Protein AF-A0A950Y5J6-F1 (afdb_monomer_lite)

pLDDT: mean 92.32, std 6.34, range [70.31, 98.69]

Secondary structure (DSSP, 8-state):
-TTTTS-SEEEEEEESS--TTS-SEEEEEE-SSHHHHHHHHHHHHTSTTTTT-HHHHHS------EEEEEEEE-SEEESS-EEEEEEEEEPTT-HHHHHHHHHHHHHHHHHHHHHTTS-SEEEEEEESS-SSSTTEEEEEEEESSHHHHHHHHHHHHHHHHT-HHHHHHHHHHEEEEEEEEEEEEEEEEEE-

Structure (mmCIF, N/CA/C/O backbone):
data_AF-A0A950Y5J6-F1
#
_entry.id   AF-A0A950Y5J6-F1
#
loop_
_atom_site.group_PDB
_atom_site.id
_atom_site.type_symbol
_atom_site.label_atom_id
_atom_site.label_alt_id
_atom_site.label_comp_id
_atom_site.label_asym_id
_atom_site.label_entity_id
_atom_site.label_seq_id
_atom_site.pdbx_PDB_ins_code
_atom_site.Cartn_x
_atom_site.Cartn_y
_atom_site.Cartn_z
_atom_site.occupancy
_atom_site.B_iso_or_equiv
_atom_site.auth_seq_id
_atom_site.auth_comp_id
_atom_site.auth_asym_id
_atom_site.auth_atom_id
_atom_site.pdbx_PDB_model_num
ATOM 1 N N . MET A 1 1 ? 18.283 -8.879 -7.186 1.00 77.06 1 MET A N 1
ATOM 2 C CA . MET A 1 1 ? 17.527 -7.885 -6.402 1.00 77.06 1 MET A CA 1
ATOM 3 C C . MET A 1 1 ? 16.726 -8.535 -5.269 1.00 77.06 1 MET A C 1
ATOM 5 O O . MET A 1 1 ? 17.069 -8.299 -4.125 1.00 77.06 1 MET A O 1
ATOM 9 N N . ILE A 1 2 ? 15.721 -9.398 -5.509 1.00 82.38 2 ILE A N 1
ATOM 10 C CA . ILE A 1 2 ? 15.116 -10.187 -4.398 1.00 82.38 2 ILE A CA 1
ATOM 11 C C . ILE A 1 2 ? 16.049 -11.321 -3.941 1.00 82.38 2 ILE A C 1
ATOM 13 O O . ILE A 1 2 ? 16.286 -11.506 -2.750 1.00 82.38 2 ILE A O 1
ATOM 17 N N . ALA A 1 3 ? 16.610 -12.075 -4.895 1.00 79.94 3 ALA A N 1
ATOM 18 C CA . ALA A 1 3 ? 17.449 -13.241 -4.598 1.00 79.94 3 ALA A CA 1
ATOM 19 C C . ALA A 1 3 ? 18.740 -12.893 -3.834 1.00 79.94 3 ALA A C 1
ATOM 21 O O . ALA A 1 3 ? 19.174 -13.665 -2.987 1.00 79.94 3 ALA A O 1
ATOM 22 N N . ASP A 1 4 ? 19.319 -11.718 -4.096 1.00 82.38 4 ASP A N 1
ATOM 23 C CA . ASP A 1 4 ? 20.512 -11.215 -3.397 1.00 82.38 4 ASP A CA 1
ATOM 24 C C . ASP A 1 4 ? 20.179 -10.437 -2.108 1.00 82.38 4 ASP A C 1
ATOM 26 O O . ASP A 1 4 ? 21.083 -9.931 -1.449 1.00 82.38 4 ASP A O 1
ATOM 30 N N . GLY A 1 5 ? 18.895 -10.350 -1.734 1.00 84.75 5 GLY A N 1
ATOM 31 C CA . GLY A 1 5 ? 18.429 -9.690 -0.515 1.00 84.75 5 GLY A CA 1
ATOM 32 C C . GLY A 1 5 ? 18.442 -8.161 -0.548 1.00 84.75 5 GLY A C 1
ATOM 33 O O . GLY A 1 5 ? 18.186 -7.552 0.488 1.00 84.75 5 GLY A O 1
ATOM 34 N N . SER A 1 6 ? 18.718 -7.535 -1.698 1.00 89.69 6 SER A N 1
ATOM 35 C CA . SER A 1 6 ? 18.682 -6.071 -1.813 1.00 89.69 6 SER A CA 1
ATOM 36 C C . SER A 1 6 ? 17.246 -5.545 -1.686 1.00 89.69 6 SER A C 1
ATOM 38 O O . SER A 1 6 ? 17.005 -4.570 -0.984 1.00 89.69 6 SER A O 1
ATOM 40 N N . LEU A 1 7 ? 16.280 -6.217 -2.314 1.00 94.75 7 LEU A N 1
ATOM 41 C CA . LEU A 1 7 ? 14.857 -5.891 -2.214 1.00 94.75 7 LEU A CA 1
ATOM 42 C C . LEU A 1 7 ? 14.116 -6.894 -1.322 1.00 94.75 7 LEU A C 1
ATOM 44 O O . LEU A 1 7 ? 14.488 -8.066 -1.224 1.00 94.75 7 LEU A O 1
ATOM 48 N N . VAL A 1 8 ? 13.029 -6.419 -0.722 1.00 94.62 8 VAL A N 1
ATOM 49 C CA . VAL A 1 8 ? 12.061 -7.192 0.070 1.00 94.62 8 VAL A CA 1
ATOM 50 C C . VAL A 1 8 ? 10.818 -7.510 -0.759 1.00 94.62 8 VAL A C 1
ATOM 52 O O . VAL A 1 8 ? 10.319 -8.633 -0.723 1.00 94.62 8 VAL A O 1
ATOM 55 N N . SER A 1 9 ? 10.336 -6.544 -1.538 1.00 94.75 9 SER A N 1
ATOM 56 C CA . SER A 1 9 ? 9.240 -6.724 -2.485 1.00 94.75 9 SER A CA 1
ATOM 57 C C . SER A 1 9 ? 9.411 -5.797 -3.685 1.00 94.75 9 SER A C 1
ATOM 59 O O . SER A 1 9 ? 10.088 -4.773 -3.599 1.00 94.75 9 SER A O 1
ATOM 61 N N . TYR A 1 10 ? 8.819 -6.154 -4.818 1.00 95.44 10 TYR A N 1
ATOM 62 C CA . TYR A 1 10 ? 8.637 -5.255 -5.954 1.00 95.44 10 TYR A CA 1
ATOM 63 C C . TYR A 1 10 ? 7.426 -5.682 -6.779 1.00 95.44 10 TYR A C 1
ATOM 65 O O . TYR A 1 10 ? 7.010 -6.846 -6.742 1.00 95.44 10 TYR A O 1
ATOM 73 N N . GLY A 1 11 ? 6.891 -4.758 -7.568 1.00 95.19 11 GLY A N 1
ATOM 74 C CA . GLY A 1 11 ? 5.786 -5.067 -8.458 1.00 95.19 11 GLY A CA 1
ATOM 75 C C . GLY A 1 11 ? 5.391 -3.932 -9.387 1.00 95.19 11 GLY A C 1
ATOM 76 O O . GLY A 1 11 ? 6.021 -2.873 -9.418 1.00 95.19 11 GLY A O 1
ATOM 77 N N . ALA A 1 12 ? 4.344 -4.195 -10.160 1.00 95.88 12 ALA A N 1
ATOM 78 C CA . ALA A 1 12 ? 3.691 -3.230 -11.029 1.00 95.88 12 ALA A CA 1
ATOM 79 C C . ALA A 1 12 ? 2.173 -3.402 -10.976 1.00 95.88 12 ALA A C 1
ATOM 81 O O . ALA A 1 12 ? 1.669 -4.516 -10.791 1.00 95.88 12 ALA A O 1
ATOM 82 N N . PHE A 1 13 ? 1.449 -2.309 -11.178 1.00 95.88 13 PHE A N 1
ATOM 83 C CA . PHE A 1 13 ? -0.006 -2.284 -11.168 1.00 95.88 13 PHE A CA 1
ATOM 84 C C . PHE A 1 13 ? -0.575 -1.378 -12.266 1.00 95.88 13 PHE A C 1
ATOM 86 O O . PHE A 1 13 ? 0.119 -0.526 -12.827 1.00 95.88 13 PHE A O 1
ATOM 93 N N . THR A 1 14 ? -1.850 -1.590 -12.574 1.00 95.44 14 THR A N 1
ATOM 94 C CA . THR A 1 14 ? -2.661 -0.738 -13.449 1.00 95.44 14 THR A CA 1
ATOM 95 C C . THR A 1 14 ? -3.883 -0.279 -12.669 1.00 95.44 14 THR A C 1
ATOM 97 O O . THR A 1 14 ? -4.565 -1.112 -12.072 1.00 95.44 14 THR A O 1
ATOM 100 N N . ASN A 1 15 ? -4.175 1.014 -12.708 1.00 94.12 15 ASN A N 1
ATOM 101 C CA . ASN A 1 15 ? -5.338 1.588 -12.044 1.00 94.12 15 ASN A CA 1
ATOM 102 C C . ASN A 1 15 ? -6.632 1.085 -12.700 1.00 94.12 15 ASN A C 1
ATOM 104 O O . ASN A 1 15 ? -6.725 1.002 -13.922 1.00 94.12 15 ASN A O 1
ATOM 108 N N . LEU A 1 16 ? -7.620 0.691 -11.898 1.00 95.50 16 LEU A N 1
ATOM 109 C CA . LEU A 1 16 ? -8.920 0.227 -12.395 1.00 95.50 16 LEU A CA 1
ATOM 110 C C . LEU A 1 16 ? -9.956 1.354 -12.486 1.00 95.50 16 LEU A C 1
ATOM 112 O O . LEU A 1 16 ? -10.974 1.192 -13.159 1.00 95.50 16 LEU A O 1
ATOM 116 N N . ILE A 1 17 ? -9.694 2.496 -11.849 1.00 93.00 17 ILE A N 1
ATOM 117 C CA . ILE A 1 17 ? -10.570 3.666 -11.793 1.00 93.00 17 ILE A CA 1
ATOM 118 C C . ILE A 1 17 ? -9.819 4.863 -12.386 1.00 93.00 17 ILE A C 1
ATOM 120 O O . ILE A 1 17 ? -9.172 5.649 -11.694 1.00 93.00 17 ILE A O 1
ATOM 124 N N . HIS A 1 18 ? -9.895 5.001 -13.708 1.00 88.19 18 HIS A N 1
ATOM 125 C CA . HIS A 1 18 ? -9.188 6.060 -14.423 1.00 88.19 18 HIS A CA 1
ATOM 126 C C . HIS A 1 18 ? -9.838 7.434 -14.239 1.00 88.19 18 HIS A C 1
ATOM 128 O O . HIS A 1 18 ? -11.051 7.591 -14.378 1.00 88.19 18 HIS A O 1
ATOM 134 N N . GLN A 1 19 ? -8.996 8.443 -14.031 1.00 85.69 19 GLN A N 1
ATOM 135 C CA . GLN A 1 19 ? -9.369 9.854 -14.060 1.00 85.69 19 GLN A CA 1
ATOM 136 C C . GLN A 1 19 ? -8.479 10.591 -15.060 1.00 85.69 19 GLN A C 1
ATOM 138 O O . GLN A 1 19 ? -7.309 10.248 -15.246 1.00 85.69 19 GLN A O 1
ATOM 143 N N . GLU A 1 20 ? -9.034 11.602 -15.724 1.00 88.38 20 GLU A N 1
ATOM 144 C CA . GLU A 1 20 ? -8.286 12.382 -16.704 1.00 88.38 20 GLU A CA 1
ATOM 145 C C . GLU A 1 20 ? -7.067 13.053 -16.053 1.00 88.38 20 GLU A C 1
ATOM 147 O O . GLU A 1 20 ? -7.166 13.716 -15.022 1.00 88.38 20 GLU A O 1
ATOM 152 N N . GLY A 1 21 ? -5.895 12.860 -16.661 1.00 84.88 21 GLY A N 1
ATOM 153 C CA . GLY A 1 21 ? -4.646 13.459 -16.198 1.00 84.88 21 GLY A CA 1
ATOM 154 C C . GLY A 1 21 ? -4.038 12.840 -14.935 1.00 84.88 21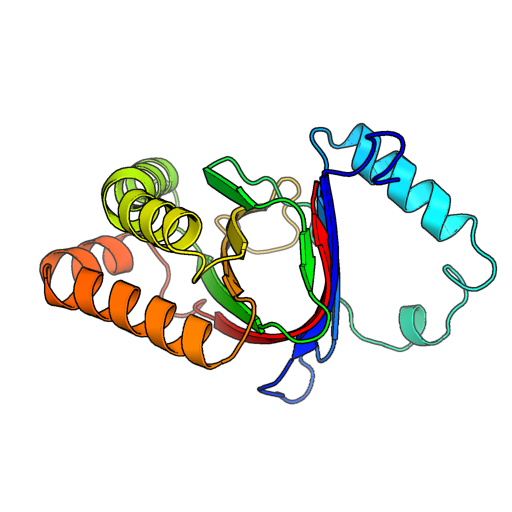 GLY A C 1
ATOM 155 O O . GLY A 1 21 ? -3.045 13.386 -14.461 1.00 84.88 21 GLY A O 1
ATOM 156 N N . GLN A 1 22 ? -4.590 11.736 -14.417 1.00 85.94 22 GLN A N 1
ATOM 157 C CA . GLN A 1 22 ? -4.075 11.000 -13.254 1.00 85.94 22 GLN A CA 1
ATOM 158 C C . GLN A 1 22 ? -3.265 9.752 -13.665 1.00 85.94 22 GLN A C 1
ATOM 160 O O . GLN A 1 22 ? -3.392 9.288 -14.806 1.00 85.94 22 GLN A O 1
ATOM 165 N N . PRO A 1 23 ? -2.434 9.182 -12.765 1.00 86.06 23 PRO A N 1
ATOM 166 C CA . PRO A 1 23 ? -1.691 7.954 -13.039 1.00 86.06 23 PRO A CA 1
ATOM 167 C C . PRO A 1 23 ? -2.600 6.794 -13.454 1.00 86.06 23 PRO A C 1
ATOM 169 O O . PRO A 1 23 ? -3.606 6.500 -12.808 1.00 86.06 23 PRO A O 1
ATOM 172 N N . THR A 1 24 ? -2.205 6.089 -14.513 1.00 90.06 24 THR A N 1
ATOM 173 C CA . THR A 1 24 ? -2.882 4.863 -14.981 1.00 90.06 24 THR A CA 1
ATOM 174 C C . THR A 1 24 ? -2.105 3.595 -14.634 1.00 90.06 24 THR A C 1
ATOM 176 O O . THR A 1 24 ? -2.660 2.500 -14.648 1.00 90.06 24 THR A O 1
ATOM 179 N N . HIS A 1 25 ? -0.817 3.732 -14.329 1.00 91.19 25 HIS A N 1
ATOM 180 C CA . HIS A 1 25 ? 0.105 2.640 -14.049 1.00 91.19 25 HIS A CA 1
ATOM 181 C C . HIS A 1 25 ? 1.074 3.070 -12.957 1.00 91.19 25 HIS A C 1
ATOM 183 O O . HIS A 1 25 ? 1.349 4.261 -12.806 1.00 91.19 25 HIS A O 1
ATOM 189 N N . GLY A 1 26 ? 1.626 2.096 -12.246 1.00 92.06 26 GLY A N 1
ATOM 190 C CA . GLY A 1 26 ? 2.689 2.341 -11.288 1.00 92.06 26 GLY A CA 1
ATOM 191 C C . GLY A 1 26 ? 3.570 1.121 -11.092 1.00 92.06 26 GLY A C 1
ATOM 192 O O . GLY A 1 26 ? 3.182 -0.018 -11.366 1.00 92.06 26 GLY A O 1
ATOM 193 N N . THR A 1 27 ? 4.775 1.378 -10.606 1.00 93.31 27 THR A N 1
ATOM 194 C CA . THR A 1 27 ? 5.723 0.358 -10.163 1.00 93.31 27 THR A CA 1
ATOM 195 C C . THR A 1 27 ? 6.214 0.710 -8.776 1.00 93.31 27 THR A C 1
ATOM 197 O O . THR A 1 27 ? 6.332 1.885 -8.444 1.00 93.31 27 THR A O 1
ATOM 200 N N . TRP A 1 28 ? 6.540 -0.296 -7.976 1.00 94.38 28 TRP A N 1
ATOM 201 C CA . TRP A 1 28 ? 7.139 -0.074 -6.667 1.00 94.38 28 TRP A CA 1
ATOM 202 C C . TRP A 1 28 ? 8.243 -1.085 -6.390 1.00 94.38 28 TRP A C 1
ATOM 204 O O . TRP A 1 28 ? 8.286 -2.182 -6.957 1.00 94.38 28 TRP A O 1
ATOM 214 N N . MET A 1 29 ? 9.112 -0.719 -5.456 1.00 95.44 29 MET A N 1
ATOM 215 C CA . MET A 1 29 ? 10.067 -1.614 -4.823 1.00 95.44 29 MET A CA 1
ATOM 216 C C . MET A 1 29 ? 10.215 -1.237 -3.353 1.00 95.44 29 MET A C 1
ATOM 218 O O . MET A 1 29 ? 10.126 -0.067 -2.992 1.00 95.44 29 MET A O 1
ATOM 222 N N . THR A 1 30 ? 10.442 -2.228 -2.501 1.00 95.38 30 THR A N 1
ATOM 223 C CA . THR A 1 30 ? 10.704 -2.035 -1.076 1.00 95.38 30 THR A CA 1
ATOM 224 C C . THR A 1 30 ? 12.018 -2.695 -0.699 1.00 95.38 30 THR A C 1
ATOM 226 O O . THR A 1 30 ? 12.402 -3.734 -1.244 1.00 95.38 30 THR A O 1
ATOM 229 N N . ALA A 1 31 ? 12.714 -2.098 0.260 1.00 95.69 31 ALA A N 1
ATOM 230 C CA . ALA A 1 31 ? 13.952 -2.614 0.818 1.00 95.69 31 ALA A CA 1
ATOM 231 C C . ALA A 1 31 ? 14.033 -2.276 2.310 1.00 95.69 31 ALA A C 1
ATOM 233 O O . ALA A 1 31 ? 13.283 -1.443 2.813 1.00 95.69 31 ALA A O 1
ATOM 234 N N . THR A 1 32 ? 14.966 -2.908 3.018 1.00 93.75 32 THR A N 1
ATOM 235 C CA . THR A 1 32 ? 15.234 -2.618 4.436 1.00 93.75 32 THR A CA 1
ATOM 236 C C . THR A 1 32 ? 16.161 -1.416 4.651 1.00 93.75 32 THR A C 1
ATOM 238 O O . THR A 1 32 ? 16.430 -1.061 5.796 1.00 93.75 32 THR A O 1
ATOM 241 N N . SER A 1 33 ? 16.659 -0.791 3.579 1.00 94.19 33 SER A N 1
ATOM 242 C CA . SER A 1 33 ? 17.469 0.429 3.630 1.00 94.19 33 SER A CA 1
ATOM 243 C C . SER A 1 33 ? 17.308 1.267 2.359 1.00 94.19 33 SER A C 1
ATOM 245 O O . SER A 1 33 ? 17.140 0.721 1.267 1.00 94.19 33 SER A O 1
ATOM 247 N N . GLU A 1 34 ? 17.432 2.589 2.486 1.00 94.38 34 GLU A N 1
ATOM 248 C CA . GLU A 1 34 ? 17.486 3.509 1.339 1.00 94.38 34 GLU A CA 1
ATOM 249 C C . GLU A 1 34 ? 18.648 3.172 0.400 1.00 94.38 34 GLU A C 1
ATOM 251 O O . GLU A 1 34 ? 18.476 3.161 -0.814 1.00 94.38 34 GLU A O 1
ATOM 256 N N . GLY A 1 35 ? 19.815 2.799 0.939 1.00 95.25 35 GLY A N 1
ATOM 257 C CA . GLY A 1 35 ? 20.969 2.404 0.124 1.00 95.25 35 GLY A CA 1
ATOM 258 C C . GLY A 1 35 ? 20.670 1.227 -0.812 1.00 95.25 35 GLY A C 1
ATOM 259 O O . GLY A 1 35 ? 21.139 1.201 -1.949 1.00 95.25 35 GLY A O 1
ATOM 260 N N . ASN A 1 36 ? 19.833 0.281 -0.382 1.00 95.94 36 ASN A N 1
ATOM 261 C CA . ASN A 1 36 ? 19.390 -0.808 -1.246 1.00 95.94 36 ASN A CA 1
ATOM 262 C C . ASN A 1 36 ? 18.382 -0.354 -2.313 1.00 95.94 36 ASN A C 1
ATOM 264 O O . ASN A 1 36 ? 18.400 -0.907 -3.414 1.00 95.94 36 ASN A O 1
ATOM 268 N N . ILE A 1 37 ? 17.540 0.646 -2.021 1.00 95.06 37 ILE A N 1
ATOM 269 C CA . ILE A 1 37 ? 16.679 1.285 -3.030 1.00 95.06 37 ILE A CA 1
ATOM 270 C C . ILE A 1 37 ? 17.548 1.981 -4.081 1.00 95.06 37 ILE A C 1
ATOM 272 O O . ILE A 1 37 ? 17.376 1.730 -5.270 1.00 95.06 37 ILE A O 1
ATOM 276 N N . LEU A 1 38 ? 18.532 2.781 -3.664 1.00 93.69 38 LEU A N 1
ATOM 277 C CA . LEU A 1 38 ? 19.432 3.484 -4.584 1.00 93.69 38 LEU A CA 1
ATOM 278 C C . LEU A 1 38 ? 20.207 2.507 -5.479 1.00 93.69 38 LEU A C 1
ATOM 280 O O . LEU A 1 38 ? 20.240 2.681 -6.692 1.00 93.69 38 LEU A O 1
ATOM 284 N N . LYS A 1 39 ? 20.728 1.412 -4.916 1.00 93.50 39 LYS A N 1
ATOM 285 C CA . LYS A 1 39 ? 21.372 0.338 -5.690 1.00 93.50 39 LYS A CA 1
ATOM 286 C C . LYS A 1 39 ? 20.425 -0.312 -6.712 1.00 93.50 39 LYS A C 1
ATOM 288 O O . LYS A 1 39 ? 20.844 -0.704 -7.805 1.00 93.50 39 LYS A O 1
ATOM 293 N N . ALA A 1 40 ? 19.148 -0.473 -6.363 1.00 92.31 40 ALA A N 1
ATOM 294 C CA . ALA A 1 40 ? 18.146 -0.980 -7.294 1.00 92.31 40 ALA A CA 1
ATOM 295 C C . ALA A 1 40 ? 17.867 0.011 -8.427 1.00 92.31 40 ALA A C 1
ATOM 297 O O . ALA A 1 40 ? 17.846 -0.395 -9.588 1.00 92.31 40 ALA A O 1
ATOM 298 N N . LEU A 1 41 ? 17.762 1.303 -8.115 1.00 90.88 41 LEU A N 1
ATOM 299 C CA . LEU A 1 41 ? 17.616 2.364 -9.111 1.00 90.88 41 LEU A CA 1
ATOM 300 C C . LEU A 1 41 ? 18.827 2.447 -10.048 1.00 90.88 41 LEU A C 1
ATOM 302 O O . LEU A 1 41 ? 18.642 2.530 -11.256 1.00 90.88 41 LEU A O 1
ATOM 306 N N . GLU A 1 42 ? 20.057 2.318 -9.542 1.00 91.69 42 GLU A N 1
ATOM 307 C CA . GLU A 1 42 ? 21.262 2.243 -10.385 1.00 91.69 42 GLU A CA 1
ATOM 308 C C . GLU A 1 42 ? 21.188 1.085 -11.390 1.00 91.69 42 GLU A C 1
ATOM 310 O O . GLU A 1 42 ? 21.550 1.238 -12.556 1.00 91.69 42 GLU A O 1
ATOM 315 N N . THR A 1 43 ? 20.663 -0.067 -10.962 1.00 88.75 43 THR A N 1
ATOM 316 C CA . THR A 1 43 ? 20.460 -1.224 -11.848 1.00 88.75 43 THR A CA 1
ATOM 317 C C . THR A 1 43 ? 19.416 -0.925 -12.926 1.00 88.75 43 THR A C 1
ATOM 319 O O . THR A 1 43 ? 19.598 -1.318 -14.079 1.00 88.75 43 THR A O 1
ATOM 322 N N . VAL A 1 44 ? 18.339 -0.214 -12.573 1.00 86.81 44 VAL A N 1
ATOM 323 C CA . VAL A 1 44 ? 17.321 0.238 -13.531 1.00 86.81 44 VAL A CA 1
ATOM 324 C C . VAL A 1 44 ? 17.936 1.218 -14.528 1.00 86.81 44 VAL A C 1
ATOM 326 O O . VAL A 1 44 ? 17.823 0.994 -15.731 1.00 86.81 44 VAL A O 1
ATOM 329 N N . TYR A 1 45 ? 18.651 2.247 -14.071 1.00 87.69 45 TYR A N 1
ATOM 330 C CA . TYR A 1 45 ? 19.267 3.267 -14.928 1.00 87.69 45 TYR A CA 1
ATOM 331 C C . TYR A 1 45 ? 20.372 2.730 -15.841 1.00 87.69 45 TYR A C 1
ATOM 333 O O . TYR A 1 45 ? 20.588 3.268 -16.925 1.00 87.69 45 TYR A O 1
ATOM 341 N N . ALA A 1 46 ? 21.043 1.649 -15.445 1.00 88.31 46 ALA A N 1
ATOM 342 C CA . ALA A 1 46 ? 22.009 0.962 -16.296 1.00 88.31 46 ALA A CA 1
ATOM 343 C C . ALA A 1 46 ? 21.353 0.173 -17.447 1.00 88.31 46 ALA A C 1
ATOM 345 O O . ALA A 1 46 ? 22.042 -0.207 -18.397 1.00 88.31 46 ALA A O 1
ATOM 346 N N . HIS A 1 47 ? 20.046 -0.106 -17.380 1.00 83.75 47 HIS A N 1
ATOM 347 C CA . HIS A 1 47 ? 19.354 -0.862 -18.419 1.00 83.75 47 HIS A CA 1
ATOM 348 C C . HIS A 1 47 ? 19.139 -0.006 -19.680 1.00 83.75 47 HIS A C 1
ATOM 350 O O . HIS A 1 47 ? 18.547 1.072 -19.593 1.00 83.75 47 HIS A O 1
ATOM 356 N N . PRO A 1 48 ? 19.560 -0.463 -20.875 1.00 78.94 48 PRO A N 1
ATOM 357 C CA . PRO A 1 48 ? 19.343 0.287 -22.105 1.00 78.94 48 PRO A CA 1
ATOM 358 C C . PRO A 1 48 ? 17.858 0.601 -22.313 1.00 78.94 48 PRO A C 1
ATOM 360 O O . PRO A 1 48 ? 17.024 -0.299 -22.368 1.00 78.94 48 PRO A O 1
ATOM 363 N N . GLY A 1 49 ? 17.538 1.888 -22.432 1.00 74.44 49 GLY A N 1
ATOM 364 C CA . GLY A 1 49 ? 16.173 2.362 -22.651 1.00 74.44 49 GLY A CA 1
ATOM 365 C C . GLY A 1 49 ? 15.411 2.772 -21.392 1.00 74.44 49 GLY A C 1
ATOM 366 O O . GLY A 1 49 ? 14.360 3.370 -21.554 1.00 74.44 49 GLY A O 1
ATOM 367 N N . SER A 1 50 ? 15.915 2.557 -20.173 1.00 76.56 50 SER A N 1
ATOM 368 C CA . SER A 1 50 ? 15.227 3.035 -18.958 1.00 76.56 50 SER A CA 1
ATOM 369 C C . SER A 1 50 ? 15.285 4.556 -18.788 1.00 76.56 50 SER A C 1
ATOM 371 O O . SER A 1 50 ? 14.321 5.159 -18.346 1.00 76.56 50 SER A O 1
ATOM 373 N N . THR A 1 51 ? 16.385 5.193 -19.190 1.00 71.88 51 THR A N 1
ATOM 374 C CA . THR A 1 51 ? 16.593 6.650 -19.060 1.00 71.88 51 THR A CA 1
ATOM 375 C C . THR A 1 51 ? 16.242 7.443 -20.317 1.00 71.88 51 THR A C 1
ATOM 377 O O . THR A 1 51 ? 16.180 8.667 -20.281 1.00 71.88 51 THR A O 1
ATOM 380 N N . ASN A 1 52 ? 16.003 6.749 -21.432 1.00 72.06 52 ASN A N 1
ATOM 381 C CA . ASN A 1 52 ? 15.684 7.351 -22.729 1.00 72.06 52 ASN A CA 1
ATOM 382 C C . ASN A 1 52 ? 14.306 6.917 -23.247 1.00 72.06 52 ASN A C 1
ATOM 384 O O . ASN A 1 52 ? 13.964 7.200 -24.399 1.00 72.06 52 ASN A O 1
ATOM 388 N N . ALA A 1 53 ? 13.526 6.178 -22.448 1.00 72.38 53 ALA A N 1
ATOM 389 C CA . ALA A 1 53 ? 12.181 5.808 -22.844 1.00 72.38 53 ALA A CA 1
ATOM 390 C C . ALA A 1 53 ? 11.337 7.075 -22.955 1.00 72.38 53 ALA A C 1
ATOM 392 O O . ALA A 1 53 ? 11.196 7.844 -22.010 1.00 72.38 53 ALA A O 1
ATOM 393 N N . ARG A 1 54 ? 10.725 7.256 -24.126 1.00 73.94 54 ARG A N 1
ATOM 394 C CA . ARG A 1 54 ? 9.850 8.395 -24.407 1.00 73.94 54 ARG A CA 1
ATOM 395 C C . ARG A 1 54 ? 8.716 8.523 -23.385 1.00 73.94 54 ARG A C 1
ATOM 397 O O . ARG A 1 54 ? 8.280 9.629 -23.114 1.00 73.94 54 ARG A O 1
ATOM 404 N N . VAL A 1 55 ? 8.277 7.408 -22.794 1.00 72.38 55 VAL A N 1
ATOM 405 C CA . VAL A 1 55 ? 7.257 7.410 -21.739 1.00 72.38 55 VAL A CA 1
ATOM 406 C C . VAL A 1 55 ? 7.686 8.225 -20.515 1.00 72.38 55 VAL A C 1
ATOM 408 O O . VAL A 1 55 ? 6.846 8.938 -19.985 1.00 72.38 55 VAL A O 1
ATOM 411 N N . GLU A 1 56 ? 8.965 8.211 -20.130 1.00 70.31 56 GLU A N 1
ATOM 412 C CA . GLU A 1 56 ? 9.466 8.962 -18.968 1.00 70.31 56 GLU A CA 1
ATOM 413 C C . GLU A 1 56 ? 9.500 10.473 -19.240 1.00 70.31 56 GLU A C 1
ATOM 415 O O . GLU A 1 56 ? 9.153 11.276 -18.379 1.00 70.31 56 GLU A O 1
ATOM 420 N N . GLY A 1 57 ? 9.879 10.872 -20.461 1.00 71.12 57 GLY A N 1
ATOM 421 C CA . GLY A 1 57 ? 9.953 12.283 -20.857 1.00 71.12 57 GLY A CA 1
ATOM 422 C C . GLY A 1 57 ? 8.611 12.905 -21.258 1.00 71.12 57 GLY A C 1
ATOM 423 O O . GLY A 1 57 ? 8.396 14.095 -21.034 1.00 71.12 57 GLY A O 1
ATOM 424 N N . ASP A 1 58 ? 7.707 12.115 -21.841 1.00 79.00 58 ASP A N 1
ATOM 425 C CA . ASP A 1 58 ? 6.444 12.608 -22.404 1.00 79.00 58 ASP A CA 1
ATOM 426 C C . ASP A 1 58 ? 5.243 12.405 -21.464 1.00 79.00 58 ASP A C 1
ATOM 428 O O . ASP A 1 58 ? 4.191 13.013 -21.683 1.00 79.00 58 ASP A O 1
ATOM 432 N N . SER A 1 59 ? 5.361 11.562 -20.431 1.00 77.31 59 SER A N 1
ATOM 433 C CA . SER A 1 59 ? 4.265 11.290 -19.491 1.00 77.31 59 SER A CA 1
ATOM 434 C C . SER A 1 59 ? 4.427 12.074 -18.196 1.00 77.31 59 SER A C 1
ATOM 436 O O . SER A 1 59 ? 5.521 12.202 -17.651 1.00 77.31 59 SER A O 1
ATOM 438 N N . LYS A 1 60 ? 3.301 12.533 -17.643 1.00 82.25 60 LYS A N 1
ATOM 439 C CA . LYS A 1 60 ? 3.260 12.971 -16.245 1.00 82.25 60 LYS A CA 1
ATOM 440 C C . LYS A 1 60 ? 3.498 11.763 -15.342 1.00 82.25 60 LYS A C 1
ATOM 442 O O . LYS A 1 60 ? 2.813 10.752 -15.489 1.00 82.25 60 LYS A O 1
ATOM 447 N N . HIS A 1 61 ? 4.426 11.901 -14.409 1.00 84.00 61 HIS A N 1
ATOM 448 C CA . HIS A 1 61 ? 4.740 10.896 -13.404 1.00 84.00 61 HIS A CA 1
ATOM 449 C C . HIS A 1 61 ? 4.910 11.559 -12.035 1.00 84.00 61 HIS A C 1
ATOM 451 O O . HIS A 1 61 ? 5.132 12.768 -11.934 1.00 84.00 61 HIS A O 1
ATOM 457 N N . TRP A 1 62 ? 4.757 10.749 -10.991 1.00 86.69 62 TRP A N 1
ATOM 458 C CA . TRP A 1 62 ? 4.947 11.134 -9.599 1.00 86.69 62 TRP A CA 1
ATOM 459 C C . TRP A 1 62 ? 5.730 10.028 -8.912 1.00 86.69 62 TRP A C 1
ATOM 461 O O . TRP A 1 62 ? 5.267 8.888 -8.858 1.00 86.69 62 TRP A O 1
ATOM 471 N N . ASP A 1 63 ? 6.890 10.384 -8.377 1.00 88.38 63 ASP A N 1
ATOM 472 C CA . ASP A 1 63 ? 7.757 9.465 -7.657 1.00 88.38 63 ASP A CA 1
ATOM 473 C C . ASP A 1 63 ? 7.802 9.834 -6.184 1.00 88.38 63 ASP A C 1
ATOM 475 O O . ASP A 1 63 ? 7.906 11.006 -5.814 1.00 88.38 63 ASP A O 1
ATOM 479 N N . TYR A 1 64 ? 7.761 8.809 -5.339 1.00 91.06 64 TYR A N 1
ATOM 480 C CA . TYR A 1 64 ? 7.796 8.966 -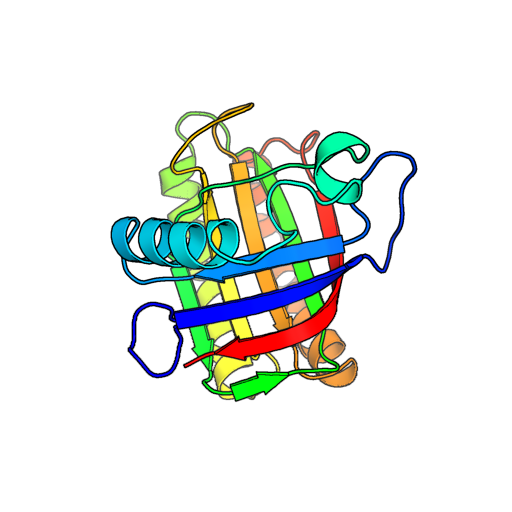3.895 1.00 91.06 64 TYR A CA 1
ATOM 481 C C . TYR A 1 64 ? 8.890 8.088 -3.302 1.00 91.06 64 TYR A C 1
ATOM 483 O O . TYR A 1 64 ? 8.967 6.894 -3.602 1.00 91.06 64 TYR A O 1
ATOM 491 N N . LEU A 1 65 ? 9.687 8.658 -2.393 1.00 94.00 65 LEU A N 1
ATOM 492 C CA . LEU A 1 65 ? 10.484 7.868 -1.460 1.00 94.00 65 LEU A CA 1
ATOM 493 C C . LEU A 1 65 ? 9.760 7.829 -0.117 1.00 94.00 65 LEU A C 1
ATOM 495 O O . LEU A 1 65 ? 9.625 8.846 0.568 1.00 94.00 65 LEU A O 1
ATOM 499 N N . LEU A 1 66 ? 9.259 6.644 0.224 1.00 94.56 66 LEU A N 1
ATOM 500 C CA . LEU A 1 66 ? 8.401 6.424 1.379 1.00 94.56 66 LEU A CA 1
ATOM 501 C C . LEU A 1 66 ? 9.065 5.498 2.399 1.00 94.56 66 LEU A C 1
AT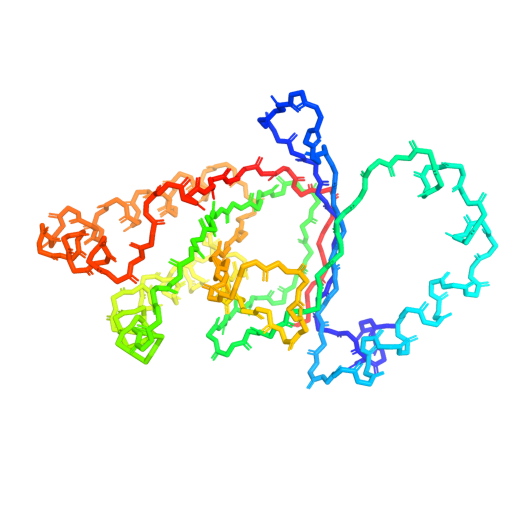OM 503 O O . LEU A 1 66 ? 9.827 4.596 2.049 1.00 94.56 66 LEU A O 1
ATOM 507 N N . VAL A 1 67 ? 8.669 5.644 3.660 1.00 95.44 67 VAL A N 1
ATOM 508 C CA . VAL A 1 67 ? 9.010 4.731 4.751 1.00 95.44 67 VAL A CA 1
ATOM 509 C C . VAL A 1 67 ? 7.744 4.136 5.355 1.00 95.44 67 VAL A C 1
ATOM 511 O O . VAL A 1 67 ? 6.792 4.842 5.677 1.00 95.44 67 VAL A O 1
ATOM 514 N N . SER A 1 68 ? 7.731 2.816 5.542 1.00 95.19 68 SER A N 1
ATOM 515 C CA . SER A 1 68 ? 6.685 2.122 6.299 1.00 95.19 68 SER A CA 1
ATOM 516 C C . SER A 1 68 ? 7.252 1.609 7.616 1.00 95.19 68 SER A C 1
ATOM 518 O O . SER A 1 68 ? 8.236 0.873 7.640 1.00 95.19 68 SER A O 1
ATOM 520 N N . ARG A 1 69 ? 6.624 1.984 8.735 1.00 94.31 69 ARG A N 1
ATOM 521 C CA . ARG A 1 69 ? 6.965 1.480 10.087 1.00 94.31 69 ARG A CA 1
ATOM 522 C C . ARG A 1 69 ? 5.886 0.576 10.680 1.00 94.31 69 ARG A C 1
ATOM 524 O O . ARG A 1 69 ? 6.073 0.011 11.754 1.00 94.31 69 ARG A O 1
ATOM 531 N N . ILE A 1 70 ? 4.759 0.479 9.986 1.00 97.31 70 ILE A N 1
ATOM 532 C CA . ILE A 1 70 ? 3.644 -0.419 10.258 1.00 97.31 70 ILE A CA 1
ATOM 533 C C . ILE A 1 70 ? 3.387 -1.130 8.939 1.00 97.31 70 ILE A C 1
ATOM 535 O O . ILE A 1 70 ? 2.939 -0.501 7.984 1.00 97.31 70 ILE A O 1
ATOM 539 N N . TYR A 1 71 ? 3.768 -2.398 8.866 1.00 97.25 71 TYR A N 1
ATOM 540 C CA . TYR A 1 71 ? 3.602 -3.231 7.686 1.00 97.25 71 TYR A CA 1
ATOM 541 C C . TYR A 1 71 ? 3.732 -4.700 8.076 1.00 97.25 71 TYR A C 1
ATOM 543 O O . TYR A 1 71 ? 4.410 -5.031 9.050 1.00 97.25 71 TYR A O 1
ATOM 551 N N . ASN A 1 72 ? 3.131 -5.569 7.275 1.00 97.25 72 ASN A N 1
ATOM 552 C CA . ASN A 1 72 ? 3.426 -6.994 7.273 1.00 97.25 72 ASN A CA 1
ATOM 553 C C . ASN A 1 72 ? 3.146 -7.563 5.879 1.00 97.25 72 ASN A C 1
ATOM 555 O O . ASN A 1 72 ? 2.355 -7.008 5.113 1.00 97.25 72 ASN A O 1
ATOM 559 N N . GLN A 1 73 ? 3.792 -8.673 5.543 1.00 95.12 73 GLN A N 1
ATOM 560 C CA . GLN A 1 73 ? 3.597 -9.343 4.267 1.00 95.12 73 GLN A CA 1
ATOM 561 C C . GLN A 1 73 ? 3.860 -10.840 4.357 1.00 95.12 73 GLN A C 1
ATOM 563 O O . GLN A 1 73 ? 4.624 -11.323 5.192 1.00 95.12 73 GLN A O 1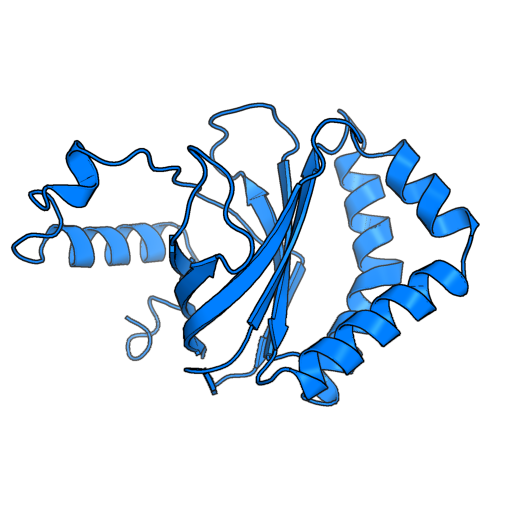
ATOM 568 N N . ARG A 1 74 ? 3.260 -11.571 3.424 1.00 94.62 74 ARG A N 1
ATOM 569 C CA . ARG A 1 74 ? 3.554 -12.970 3.153 1.00 94.62 74 ARG A CA 1
ATOM 570 C C . ARG A 1 74 ? 4.544 -13.072 1.993 1.00 94.62 74 ARG A C 1
ATOM 572 O O . ARG A 1 74 ? 4.388 -12.355 1.000 1.00 94.62 74 ARG A O 1
ATOM 579 N N . PRO A 1 75 ? 5.502 -14.007 2.064 1.00 93.88 75 PRO A N 1
ATOM 580 C CA . PRO A 1 75 ? 6.305 -14.363 0.907 1.00 93.88 75 PRO A CA 1
ATOM 581 C C . PRO A 1 75 ? 5.406 -14.910 -0.203 1.00 93.88 75 PRO A C 1
ATOM 583 O O . PRO A 1 75 ? 4.468 -15.668 0.066 1.00 93.88 75 PRO A O 1
ATOM 586 N N . GLY A 1 76 ? 5.704 -14.576 -1.454 1.00 92.44 76 GLY A N 1
ATOM 587 C CA . GLY A 1 76 ? 4.956 -15.109 -2.584 1.00 92.44 76 GLY A CA 1
ATOM 588 C C . GLY A 1 76 ? 4.982 -14.240 -3.829 1.00 92.44 76 GLY A C 1
ATOM 589 O O . GLY A 1 76 ? 5.591 -13.172 -3.878 1.00 92.44 76 GLY A O 1
ATOM 590 N N . LYS A 1 77 ? 4.292 -14.736 -4.856 1.00 93.88 77 LYS A N 1
ATOM 591 C CA . LYS A 1 77 ? 4.081 -14.033 -6.118 1.00 93.88 77 LYS A CA 1
ATOM 592 C C . LYS A 1 77 ? 2.593 -13.832 -6.354 1.00 93.88 77 LYS A C 1
ATOM 594 O O . LYS A 1 77 ? 1.798 -14.703 -6.014 1.00 93.88 77 LYS A O 1
ATOM 599 N N . SER A 1 78 ? 2.241 -12.721 -6.983 1.00 92.00 78 SER A N 1
ATOM 600 C CA . SER A 1 78 ? 0.893 -12.470 -7.493 1.00 92.00 78 SER A CA 1
ATOM 601 C C . SER A 1 78 ? 0.994 -11.903 -8.900 1.00 92.00 78 SER A C 1
ATOM 603 O O . SER A 1 78 ? 1.812 -11.020 -9.120 1.00 92.00 78 SER A O 1
ATOM 605 N N . ASN A 1 79 ? 0.187 -12.398 -9.836 1.00 91.38 79 ASN A N 1
ATOM 606 C CA . ASN A 1 79 ? 0.071 -11.845 -11.196 1.00 91.38 79 ASN A CA 1
ATOM 607 C C . ASN A 1 79 ? -1.333 -11.291 -11.479 1.00 91.38 79 ASN A C 1
ATOM 609 O O . ASN A 1 79 ? -1.563 -10.693 -12.521 1.00 91.38 79 ASN A O 1
ATOM 613 N N . ASP A 1 80 ? -2.264 -11.529 -10.553 1.00 89.38 80 ASP A N 1
ATOM 614 C CA . ASP A 1 80 ? -3.701 -11.403 -10.783 1.00 89.38 80 ASP A CA 1
ATOM 615 C C . ASP A 1 80 ? -4.460 -10.881 -9.555 1.00 89.38 80 ASP A C 1
ATOM 617 O O . ASP A 1 80 ? -5.689 -10.942 -9.496 1.00 89.38 80 ASP A O 1
ATOM 621 N N . GLY A 1 81 ? -3.731 -10.386 -8.559 1.00 96.44 81 GLY A N 1
ATOM 622 C CA . GLY A 1 81 ? -4.312 -9.822 -7.352 1.00 96.44 81 GLY A CA 1
ATOM 623 C C . GLY A 1 81 ? -4.718 -8.361 -7.505 1.00 96.44 81 GLY A C 1
ATOM 624 O O . GLY A 1 81 ? -4.671 -7.776 -8.591 1.00 96.44 81 GLY A O 1
ATOM 625 N N . TYR A 1 82 ? -5.067 -7.762 -6.377 1.00 98.00 82 TYR A N 1
ATOM 626 C CA . TYR A 1 82 ? -5.440 -6.354 -6.294 1.00 98.00 82 TYR A CA 1
ATOM 627 C C . TYR A 1 82 ? -4.555 -5.636 -5.285 1.00 98.00 82 TYR A C 1
ATOM 629 O O . TYR A 1 82 ? -4.155 -6.235 -4.287 1.00 98.00 82 TYR A O 1
ATOM 637 N N . LEU A 1 83 ? -4.258 -4.374 -5.565 1.00 97.62 83 LEU A N 1
ATOM 638 C CA . LEU A 1 83 ? -3.702 -3.396 -4.638 1.00 97.62 83 LEU A CA 1
ATOM 639 C C . LEU A 1 83 ? -4.798 -2.363 -4.388 1.00 97.62 83 LEU A C 1
ATOM 641 O O . LEU A 1 83 ? -5.439 -1.913 -5.331 1.00 97.62 83 LEU A O 1
ATOM 645 N N . ALA A 1 84 ? -5.040 -2.020 -3.134 1.00 97.25 84 ALA A N 1
ATOM 646 C CA . ALA A 1 84 ? -6.021 -1.009 -2.784 1.00 97.25 84 ALA A CA 1
ATOM 647 C C . ALA A 1 84 ? -5.624 -0.291 -1.506 1.00 97.25 84 ALA A C 1
ATOM 649 O O . ALA A 1 84 ? -4.792 -0.780 -0.734 1.00 97.25 84 ALA A O 1
ATOM 650 N N . GLY A 1 85 ? -6.253 0.849 -1.278 1.00 95.94 85 GLY A N 1
ATOM 651 C CA . GLY A 1 85 ? -6.041 1.632 -0.083 1.00 95.94 85 GLY A CA 1
ATOM 652 C C . GLY A 1 85 ? -6.438 3.076 -0.291 1.00 95.94 85 GLY A C 1
ATOM 653 O O . GLY A 1 85 ? -7.224 3.403 -1.182 1.00 95.94 85 GLY A O 1
ATOM 654 N N . ASP A 1 86 ? -5.860 3.918 0.549 1.00 94.44 86 ASP A N 1
ATOM 655 C CA . ASP A 1 86 ? -6.208 5.318 0.644 1.00 94.44 86 ASP A CA 1
ATOM 656 C C . ASP A 1 86 ? -4.984 6.179 0.961 1.00 94.44 86 ASP A C 1
ATOM 658 O O . ASP A 1 86 ? -3.949 5.711 1.451 1.00 94.44 86 ASP A O 1
ATOM 662 N N . GLN A 1 87 ? -5.102 7.461 0.635 1.00 93.56 87 GLN A N 1
ATOM 663 C CA . GLN A 1 87 ? -4.151 8.498 0.992 1.00 93.56 87 GLN A CA 1
ATOM 664 C C . GLN A 1 87 ? -4.857 9.609 1.754 1.00 93.56 87 GLN A C 1
ATOM 666 O O . GLN A 1 87 ? -5.947 10.048 1.382 1.00 93.56 87 GLN A O 1
ATOM 671 N N . TRP A 1 88 ? -4.190 10.102 2.792 1.00 94.31 88 TRP A N 1
ATOM 672 C CA . TRP A 1 88 ? -4.657 11.204 3.623 1.00 94.31 88 TRP A CA 1
ATOM 673 C C . TRP A 1 88 ? -3.512 12.139 3.973 1.00 94.31 88 TRP A C 1
ATOM 675 O O . TRP A 1 88 ? -2.351 11.736 4.031 1.00 94.31 88 TRP A O 1
ATOM 685 N N . TYR A 1 89 ? -3.857 13.372 4.339 1.00 95.88 89 TYR A N 1
ATOM 686 C CA . TYR A 1 89 ? -2.928 14.269 5.019 1.00 95.88 89 TYR A CA 1
ATOM 687 C C . TYR A 1 89 ? -3.261 14.326 6.505 1.00 95.88 89 TYR A C 1
ATOM 689 O O . TYR A 1 89 ? -4.306 14.844 6.901 1.00 95.88 89 TYR A O 1
ATOM 697 N N . VAL A 1 90 ? -2.365 13.826 7.348 1.00 96.38 90 VAL A N 1
ATOM 698 C CA . VAL A 1 90 ? -2.475 13.976 8.800 1.00 96.38 90 VAL A CA 1
ATOM 699 C C . VAL A 1 90 ? -2.166 15.423 9.182 1.00 96.38 90 VAL A C 1
ATOM 701 O O . VAL A 1 90 ? -1.161 15.998 8.763 1.00 96.38 90 VAL A O 1
ATOM 704 N N . LYS A 1 91 ? -3.031 16.023 10.002 1.00 96.62 91 LYS A N 1
ATOM 705 C CA . LYS A 1 91 ? -2.887 17.409 10.458 1.00 96.62 91 LYS A CA 1
ATOM 706 C C . LYS A 1 91 ? -1.590 17.601 11.259 1.00 96.62 91 LYS A C 1
ATOM 708 O O . LYS A 1 91 ? -1.153 16.680 11.962 1.00 96.62 91 LYS A O 1
ATOM 713 N N . PRO A 1 92 ? -0.999 18.811 11.239 1.00 95.69 92 PRO A N 1
ATOM 714 C CA . PRO A 1 92 ? 0.173 19.126 12.049 1.00 95.69 92 PRO A CA 1
ATOM 715 C C . PRO A 1 92 ? -0.016 18.739 13.522 1.00 95.69 92 PRO A C 1
ATOM 717 O O . PRO A 1 92 ? -1.044 19.032 14.130 1.00 95.69 92 PRO A O 1
ATOM 720 N N . GLY A 1 93 ? 0.977 18.050 14.091 1.00 96.19 93 GLY A N 1
ATOM 721 C CA . GLY A 1 93 ? 0.954 17.582 15.481 1.00 96.19 93 GLY A CA 1
ATOM 722 C C . GLY A 1 93 ? 0.126 16.317 15.751 1.00 96.19 93 GLY A C 1
ATOM 723 O O . GLY A 1 93 ? 0.202 15.793 16.857 1.00 96.19 93 GLY A O 1
ATOM 724 N N . GLN A 1 94 ? -0.615 15.779 14.772 1.00 97.62 94 GLN A N 1
ATOM 725 C CA . GLN A 1 94 ? -1.501 14.619 14.981 1.00 97.62 94 GLN A CA 1
ATOM 726 C C . GLN A 1 94 ? -0.872 13.263 14.624 1.00 97.62 94 GLN A C 1
ATOM 728 O O . GLN A 1 94 ? -1.444 12.224 14.944 1.00 97.62 94 GLN A O 1
ATOM 733 N N . MET A 1 95 ? 0.320 13.233 14.014 1.00 95.31 95 MET A N 1
ATOM 734 C CA . MET A 1 95 ? 0.931 11.992 13.502 1.00 95.31 95 MET A CA 1
ATOM 735 C C . MET A 1 95 ? 1.115 10.904 14.569 1.00 95.31 95 MET A C 1
ATOM 737 O O . MET A 1 95 ? 0.891 9.722 14.302 1.00 95.31 95 MET A O 1
ATOM 741 N N . GLN A 1 96 ? 1.485 11.280 15.796 1.00 96.00 96 GLN A N 1
ATOM 742 C CA . GLN A 1 96 ? 1.646 10.316 16.884 1.00 96.00 96 GLN A CA 1
ATOM 743 C C . GLN A 1 96 ? 0.307 9.684 17.286 1.00 96.00 96 GLN A C 1
ATOM 745 O O . GLN A 1 96 ? 0.223 8.459 17.390 1.00 96.00 96 GLN A O 1
ATOM 750 N N . ALA A 1 97 ? -0.730 10.502 17.484 1.00 97.12 97 ALA A N 1
ATOM 751 C CA . ALA A 1 97 ? -2.069 10.034 17.840 1.00 97.12 97 ALA A CA 1
ATOM 752 C C . ALA A 1 97 ? -2.665 9.168 16.721 1.00 97.12 97 ALA A C 1
ATOM 754 O O . ALA A 1 97 ? -3.169 8.076 16.978 1.00 97.12 97 ALA A O 1
ATOM 755 N N . TYR A 1 98 ? -2.496 9.602 15.472 1.00 96.19 98 TYR A N 1
ATOM 756 C CA . TYR A 1 98 ? -2.893 8.857 14.284 1.00 96.19 98 TYR A CA 1
ATOM 757 C C . TYR A 1 98 ? -2.227 7.475 14.232 1.00 96.19 98 TYR A C 1
ATOM 759 O O . TYR A 1 98 ? -2.899 6.451 14.123 1.00 96.19 98 TYR A O 1
ATOM 767 N N . THR A 1 99 ? -0.906 7.426 14.419 1.00 95.88 99 THR A N 1
ATOM 768 C CA . THR A 1 99 ? -0.138 6.173 14.437 1.00 95.88 99 THR A CA 1
ATOM 769 C C . THR A 1 99 ? -0.603 5.232 15.552 1.00 95.88 99 THR A C 1
ATOM 771 O O . THR A 1 99 ? -0.691 4.022 15.345 1.00 95.88 99 THR A O 1
ATOM 774 N N . GLN A 1 100 ? -0.902 5.757 16.744 1.00 96.69 100 GLN A N 1
ATOM 775 C CA . GLN A 1 100 ? -1.418 4.957 17.861 1.00 96.69 100 GLN A CA 1
ATOM 776 C C . GLN A 1 100 ? -2.812 4.395 17.566 1.00 96.69 100 GLN A C 1
ATOM 778 O O . GLN A 1 100 ? -3.064 3.218 17.838 1.00 96.69 100 GLN A O 1
ATOM 783 N N . LEU A 1 101 ? -3.694 5.198 16.966 1.00 95.25 101 LEU A N 1
ATOM 784 C CA . LEU A 1 101 ? -5.019 4.745 16.558 1.00 95.25 101 LEU A CA 1
ATOM 785 C C . LEU A 1 101 ? -4.909 3.604 15.542 1.00 95.25 101 LEU A C 1
ATOM 787 O O . LEU A 1 101 ? -5.464 2.534 15.777 1.00 95.25 101 LEU A O 1
ATOM 791 N N . VAL A 1 102 ? -4.103 3.777 14.490 1.00 95.56 102 VAL A N 1
ATOM 792 C CA . VAL A 1 102 ? -3.850 2.736 13.479 1.00 95.56 102 VAL A CA 1
ATOM 793 C C . VAL A 1 102 ? -3.317 1.453 14.115 1.00 95.56 102 VAL A C 1
ATOM 795 O O . VAL A 1 102 ? -3.838 0.372 13.849 1.00 95.56 102 VAL A O 1
ATOM 798 N N . LYS A 1 103 ? -2.319 1.548 15.002 1.00 96.75 103 LYS A N 1
ATOM 799 C CA . LYS A 1 103 ? -1.764 0.369 15.688 1.00 96.75 103 LYS A CA 1
ATOM 800 C C . LYS A 1 103 ? -2.785 -0.363 16.553 1.00 96.75 103 LYS A C 1
ATOM 802 O O . LYS A 1 103 ? -2.704 -1.579 16.668 1.00 96.75 103 LYS A O 1
ATOM 807 N N . SER A 1 104 ? -3.699 0.363 17.191 1.00 95.69 104 SER A N 1
ATOM 808 C CA . SER A 1 104 ? -4.672 -0.243 18.104 1.00 95.69 104 SER A CA 1
ATOM 809 C C . SER A 1 104 ? -5.901 -0.813 17.396 1.00 95.69 104 SER A C 1
ATOM 811 O O . SER A 1 104 ? -6.453 -1.795 17.878 1.00 95.69 104 SER A O 1
ATOM 813 N N . GLN A 1 105 ? -6.319 -0.216 16.277 1.00 95.06 105 GLN A N 1
ATOM 814 C CA . GLN A 1 105 ? -7.577 -0.563 15.607 1.00 95.06 105 GLN A CA 1
ATOM 815 C C . GLN A 1 105 ? -7.348 -1.334 14.307 1.00 95.06 105 GLN A C 1
ATOM 817 O O . GLN A 1 105 ? -7.884 -2.423 14.133 1.00 95.06 105 GLN A O 1
ATOM 822 N N . LEU A 1 106 ? -6.507 -0.802 13.417 1.00 95.38 106 LEU A N 1
ATOM 823 C CA . LEU A 1 106 ? -6.333 -1.336 12.067 1.00 95.38 106 LEU A CA 1
ATOM 824 C C . LEU A 1 106 ? -5.373 -2.528 12.024 1.00 95.38 106 LEU A C 1
ATOM 826 O O . LEU A 1 106 ? -5.670 -3.547 11.403 1.00 95.38 106 LEU A O 1
ATOM 830 N N . VAL A 1 107 ? -4.229 -2.433 12.707 1.00 97.88 107 VAL A N 1
ATOM 831 C CA . VAL A 1 107 ? -3.200 -3.489 12.669 1.00 97.88 107 VAL A CA 1
ATOM 832 C C . VAL A 1 107 ? -3.752 -4.867 13.065 1.00 97.88 107 VAL A C 1
ATOM 834 O O . VAL A 1 107 ? -3.518 -5.808 12.310 1.00 97.88 107 VAL A O 1
ATOM 837 N N . PRO A 1 108 ? -4.536 -5.037 14.151 1.00 97.81 108 PRO A N 1
ATOM 838 C CA . PRO A 1 108 ? -5.097 -6.346 14.496 1.00 97.81 108 PRO A CA 1
ATOM 839 C C . PRO A 1 108 ? -5.979 -6.959 13.397 1.00 97.81 108 PRO A C 1
ATOM 841 O O . PRO A 1 108 ? -5.937 -8.172 13.179 1.00 97.81 108 PRO A O 1
ATOM 844 N N . VAL A 1 109 ? -6.751 -6.132 12.682 1.00 98.12 109 VAL A N 1
ATOM 845 C CA . VAL A 1 109 ? -7.594 -6.574 11.561 1.00 98.12 109 VAL A CA 1
ATOM 846 C C . VAL A 1 109 ? -6.718 -7.059 10.407 1.00 98.12 109 VAL A C 1
ATOM 848 O O . VAL A 1 109 ? -6.920 -8.164 9.899 1.00 98.12 109 VAL A O 1
ATOM 851 N N . MET A 1 110 ? -5.696 -6.283 10.043 1.00 98.62 110 MET A N 1
ATOM 852 C CA . MET A 1 110 ? -4.797 -6.625 8.939 1.00 98.62 110 MET A CA 1
ATOM 853 C C . MET A 1 110 ? -3.936 -7.856 9.232 1.00 98.62 110 MET A C 1
ATOM 855 O O . MET A 1 110 ? -3.795 -8.719 8.367 1.00 98.62 110 MET A O 1
ATOM 859 N N . GLU A 1 111 ? -3.431 -8.001 10.458 1.00 98.69 111 GLU A N 1
ATOM 860 C CA . GLU A 1 111 ? -2.703 -9.199 10.895 1.00 98.69 111 GLU A CA 1
ATOM 861 C C . GLU A 1 111 ? -3.574 -10.455 10.800 1.00 98.69 111 GLU A C 1
ATOM 863 O O . GLU A 1 111 ? -3.133 -11.497 10.307 1.00 98.69 111 GLU A O 1
ATOM 868 N N . LYS A 1 112 ? -4.850 -10.357 11.194 1.00 98.50 112 LYS A N 1
ATOM 869 C CA . LYS A 1 112 ? -5.792 -11.462 11.017 1.00 98.50 112 LYS A CA 1
ATOM 870 C C . LYS A 1 112 ? -6.015 -11.788 9.538 1.00 98.50 112 LYS A C 1
ATOM 872 O O . LYS A 1 112 ? -6.049 -12.963 9.177 1.00 98.50 112 LYS A O 1
ATOM 877 N N . LEU A 1 113 ? -6.168 -10.784 8.677 1.00 98.62 113 LEU A N 1
ATOM 878 C CA . LEU A 1 113 ? -6.374 -10.998 7.241 1.00 98.62 113 LEU A CA 1
ATOM 879 C C . LEU A 1 113 ? -5.146 -11.617 6.553 1.00 98.62 113 LEU A C 1
ATOM 881 O O . LEU A 1 113 ? -5.314 -12.453 5.661 1.00 98.62 113 LEU A O 1
ATOM 885 N N . ILE A 1 114 ? -3.932 -11.267 6.992 1.00 98.19 114 ILE A N 1
ATOM 886 C CA . ILE A 1 114 ? -2.676 -11.914 6.581 1.00 98.19 114 ILE A CA 1
ATOM 887 C C . ILE A 1 114 ? -2.684 -13.393 6.990 1.00 98.19 114 ILE A C 1
ATOM 889 O O . ILE A 1 114 ? -2.462 -14.276 6.151 1.00 98.19 114 ILE A O 1
ATOM 893 N N . ALA A 1 115 ? -2.984 -13.680 8.261 1.00 98.19 115 ALA A N 1
ATOM 894 C CA . ALA A 1 115 ? -3.021 -15.043 8.792 1.00 98.19 115 ALA A CA 1
ATOM 895 C C . ALA A 1 115 ? -4.056 -15.921 8.067 1.00 98.19 115 ALA A C 1
ATOM 897 O O . ALA A 1 115 ? -3.768 -17.061 7.705 1.00 98.19 115 ALA A O 1
ATOM 898 N N . ASP A 1 116 ? -5.229 -15.359 7.776 1.00 97.69 116 ASP A N 1
ATOM 899 C CA . ASP A 1 116 ? -6.304 -16.015 7.031 1.00 97.69 116 ASP A CA 1
ATOM 900 C C . ASP A 1 116 ? -6.003 -16.165 5.522 1.00 97.69 116 ASP A C 1
ATOM 902 O O . ASP A 1 116 ? -6.751 -16.843 4.818 1.00 97.69 116 ASP A O 1
ATOM 906 N N . GLY A 1 117 ? -4.956 -15.512 5.005 1.00 96.44 117 GLY A N 1
ATOM 907 C CA . GLY A 1 117 ? -4.586 -15.516 3.585 1.00 96.44 117 GLY A CA 1
ATOM 908 C C . GLY A 1 117 ? -5.461 -14.664 2.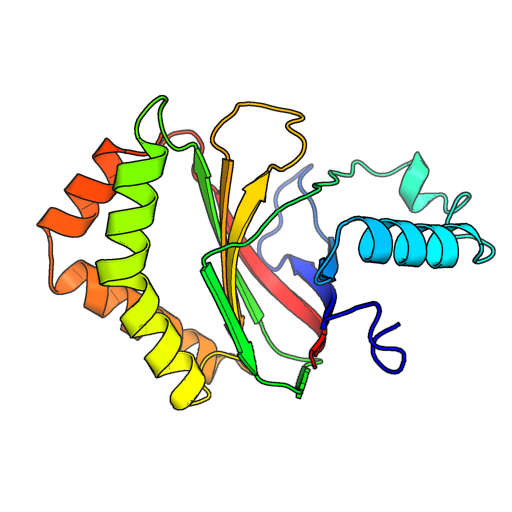670 1.00 96.44 117 GLY A C 1
ATOM 909 O O . GLY A 1 117 ? -5.343 -14.778 1.456 1.00 96.44 117 GLY A O 1
ATOM 910 N N . ALA A 1 118 ? -6.308 -13.802 3.234 1.00 97.94 118 ALA A N 1
ATOM 911 C CA . ALA A 1 118 ? -7.109 -12.852 2.463 1.00 97.94 118 ALA A CA 1
ATOM 912 C C . ALA A 1 118 ? -6.280 -11.643 1.994 1.00 97.94 118 ALA A C 1
ATOM 914 O O . ALA A 1 118 ? -6.568 -11.034 0.968 1.00 97.94 118 ALA A O 1
ATOM 915 N N . VAL A 1 119 ? -5.235 -11.300 2.746 1.00 98.25 119 VAL A N 1
ATOM 916 C CA . VAL A 1 119 ? -4.290 -10.234 2.412 1.00 98.25 119 VAL A CA 1
ATOM 917 C C . VAL A 1 119 ? -2.907 -10.854 2.210 1.00 98.25 119 VAL A C 1
ATOM 919 O O . VAL A 1 119 ? -2.493 -11.733 2.967 1.00 98.25 119 VAL A O 1
ATOM 922 N N . ASN A 1 120 ? -2.195 -10.404 1.177 1.00 96.81 120 ASN A N 1
ATOM 923 C CA . ASN A 1 120 ? -0.808 -10.783 0.915 1.00 96.81 120 ASN A CA 1
ATOM 924 C C . ASN A 1 120 ? 0.165 -9.836 1.620 1.00 96.81 120 ASN A C 1
ATOM 926 O O . ASN A 1 120 ? 1.149 -10.293 2.189 1.00 96.81 120 ASN A O 1
ATOM 930 N N . ALA A 1 121 ? -0.092 -8.531 1.576 1.00 96.75 121 ALA A N 1
ATOM 931 C CA . ALA A 1 121 ? 0.712 -7.512 2.237 1.00 96.75 121 ALA A CA 1
ATOM 932 C C . ALA A 1 121 ? -0.161 -6.333 2.655 1.00 96.75 121 ALA A C 1
ATOM 934 O O . ALA A 1 121 ? -1.170 -6.060 2.009 1.00 96.75 121 ALA A O 1
ATOM 935 N N . TYR A 1 122 ? 0.248 -5.617 3.693 1.00 97.94 122 TYR A N 1
ATOM 936 C CA . TYR A 1 122 ? -0.291 -4.307 4.021 1.00 97.94 122 TYR A CA 1
ATOM 937 C C . TYR A 1 122 ? 0.816 -3.394 4.531 1.00 97.94 122 TYR A C 1
ATOM 939 O O . TYR A 1 122 ? 1.836 -3.857 5.050 1.00 97.94 122 TYR A O 1
ATOM 947 N N . GLY A 1 123 ? 0.592 -2.092 4.438 1.00 97.19 123 GLY A N 1
ATOM 948 C CA . GLY A 1 123 ? 1.492 -1.124 5.027 1.00 97.19 123 GLY A CA 1
ATOM 949 C C . GLY A 1 123 ? 0.870 0.247 5.171 1.00 97.19 123 GLY A C 1
ATOM 950 O O . GLY A 1 123 ? -0.140 0.576 4.556 1.00 97.19 123 GLY A O 1
ATOM 951 N N . MET A 1 124 ? 1.511 1.040 6.015 1.00 97.06 124 MET A N 1
ATOM 952 C CA . MET A 1 124 ? 1.250 2.458 6.144 1.00 97.06 124 MET A CA 1
ATOM 953 C C . MET A 1 124 ? 2.542 3.216 5.875 1.00 97.06 124 MET A C 1
ATOM 955 O O . MET A 1 124 ? 3.493 3.140 6.663 1.00 97.06 124 MET A O 1
ATOM 959 N N . ALA A 1 125 ? 2.561 3.907 4.744 1.00 95.44 125 ALA A N 1
ATOM 960 C CA . ALA A 1 125 ? 3.714 4.595 4.206 1.00 95.44 125 ALA A CA 1
ATOM 961 C C . ALA A 1 125 ? 3.601 6.105 4.445 1.00 95.44 125 ALA A C 1
ATOM 963 O O . ALA A 1 125 ? 2.548 6.694 4.223 1.00 95.44 125 ALA A O 1
ATOM 964 N N . THR A 1 126 ? 4.689 6.723 4.892 1.00 95.62 126 THR A N 1
ATOM 965 C CA . THR A 1 126 ? 4.847 8.181 5.002 1.00 95.62 126 THR A CA 1
ATOM 966 C C . THR A 1 126 ? 5.995 8.632 4.118 1.00 95.62 126 THR A C 1
ATOM 968 O O . THR A 1 126 ? 6.953 7.876 3.952 1.00 95.62 126 THR A O 1
ATOM 971 N N . GLU A 1 127 ? 5.941 9.853 3.595 1.00 92.69 127 GLU A N 1
ATOM 972 C CA . GLU A 1 127 ? 7.070 10.437 2.864 1.00 92.69 127 GLU A CA 1
ATOM 973 C C . GLU A 1 127 ? 8.313 10.529 3.755 1.00 92.69 127 GLU A C 1
ATOM 975 O O . GLU A 1 127 ? 8.261 11.023 4.882 1.00 92.69 127 GLU A O 1
ATOM 980 N N . ASP A 1 128 ? 9.435 10.037 3.237 1.00 91.94 128 ASP A N 1
ATOM 981 C CA . ASP A 1 128 ? 10.751 10.276 3.825 1.00 91.94 128 ASP A CA 1
ATOM 982 C C . ASP A 1 128 ? 11.344 11.571 3.245 1.00 91.94 128 ASP A C 1
ATOM 984 O O . ASP A 1 128 ? 11.783 12.466 3.971 1.00 91.94 128 ASP A O 1
ATOM 988 N N . PHE A 1 129 ? 11.195 11.746 1.927 1.00 91.62 129 PHE A N 1
ATOM 989 C CA . PHE A 1 129 ? 11.441 13.001 1.220 1.00 91.62 129 PHE A CA 1
ATOM 990 C C . PHE A 1 129 ? 10.113 13.607 0.780 1.00 91.62 129 PHE A C 1
ATOM 992 O O . PHE A 1 129 ? 9.351 12.984 0.048 1.00 91.62 129 PHE A O 1
ATOM 999 N N . HIS A 1 130 ? 9.854 14.834 1.224 1.00 91.12 130 HIS A N 1
ATOM 1000 C CA . HIS A 1 130 ? 8.577 15.506 1.016 1.00 91.12 130 HIS A CA 1
ATOM 1001 C C . HIS A 1 130 ? 8.654 16.398 -0.222 1.00 91.12 130 HIS A C 1
ATOM 1003 O O . HIS A 1 130 ? 9.468 17.322 -0.270 1.00 91.12 130 HIS A O 1
ATOM 1009 N N . THR A 1 131 ? 7.796 16.144 -1.208 1.00 87.56 131 THR A N 1
ATOM 1010 C CA . THR A 1 131 ? 7.729 16.947 -2.449 1.00 87.56 131 THR A CA 1
ATOM 1011 C C . THR A 1 131 ? 6.469 17.809 -2.539 1.00 87.56 131 THR A C 1
ATOM 1013 O O . THR A 1 131 ? 6.355 18.659 -3.422 1.00 87.56 131 THR A O 1
ATOM 1016 N N . GLY A 1 132 ? 5.542 17.637 -1.593 1.00 87.31 132 GLY A N 1
ATOM 1017 C CA . GLY A 1 132 ? 4.286 18.373 -1.520 1.00 87.31 132 GLY A CA 1
ATOM 1018 C C . GLY A 1 132 ? 3.887 18.742 -0.093 1.00 87.31 132 GLY A C 1
ATOM 1019 O O . GLY A 1 132 ? 4.718 19.028 0.772 1.00 87.31 132 GLY A O 1
ATOM 1020 N N . LYS A 1 133 ? 2.574 18.779 0.147 1.00 90.38 133 LYS A N 1
ATOM 1021 C CA . LYS A 1 133 ? 2.010 19.056 1.470 1.00 90.38 133 LY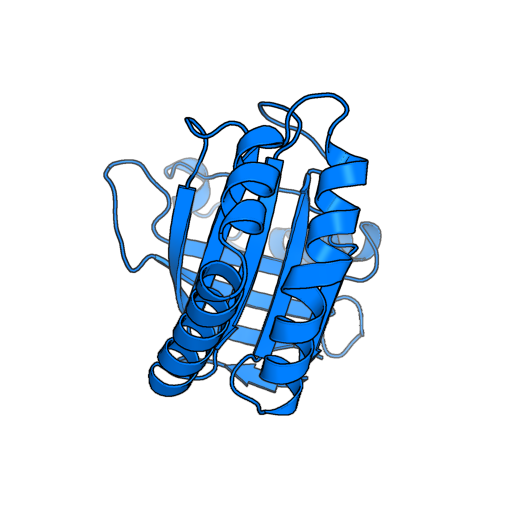S A CA 1
ATOM 1022 C C . LYS A 1 133 ? 2.468 17.987 2.466 1.00 90.38 133 LYS A C 1
ATOM 1024 O O . LYS A 1 133 ? 2.270 16.801 2.243 1.00 90.38 133 LYS A O 1
ATOM 1029 N N . MET A 1 134 ? 3.041 18.420 3.586 1.00 92.25 134 MET A N 1
ATOM 1030 C CA . MET A 1 134 ? 3.489 17.503 4.634 1.00 92.25 134 MET A CA 1
ATOM 1031 C C . MET A 1 134 ? 2.324 16.743 5.277 1.00 92.25 134 MET A C 1
ATOM 1033 O O . MET A 1 134 ? 1.197 17.237 5.347 1.00 92.25 134 MET A O 1
ATOM 1037 N N . GLY A 1 135 ? 2.643 15.572 5.829 1.00 93.81 135 GLY A N 1
ATOM 1038 C CA . GLY A 1 135 ? 1.686 14.729 6.542 1.00 93.81 135 GLY A CA 1
ATOM 1039 C C . GLY A 1 135 ? 1.001 13.689 5.662 1.00 93.81 135 GLY A C 1
ATOM 1040 O O . GLY A 1 135 ? 0.069 13.054 6.150 1.00 93.81 135 GLY A O 1
ATOM 1041 N N . LEU A 1 136 ? 1.447 13.504 4.414 1.00 94.50 136 LEU A N 1
ATOM 1042 C CA . LEU A 1 136 ? 0.961 12.432 3.552 1.00 94.50 136 LEU A CA 1
ATOM 1043 C C . LEU A 1 136 ? 1.178 11.069 4.223 1.00 94.50 136 LEU A C 1
ATOM 1045 O O . LEU A 1 136 ? 2.293 10.710 4.614 1.00 94.50 136 LEU A O 1
ATOM 1049 N N . VAL A 1 137 ? 0.090 10.319 4.343 1.00 95.44 137 VAL A N 1
ATOM 1050 C CA . VAL A 1 137 ? 0.070 8.916 4.733 1.00 95.44 137 VAL A CA 1
ATOM 1051 C C . VAL A 1 137 ? -0.682 8.147 3.663 1.00 95.44 137 VAL A C 1
ATOM 1053 O O . VAL A 1 137 ? -1.805 8.514 3.329 1.00 95.44 137 VAL A O 1
ATOM 1056 N N . THR A 1 138 ? -0.099 7.044 3.213 1.00 95.50 138 THR A N 1
ATOM 1057 C CA . THR A 1 138 ? -0.755 6.064 2.349 1.00 95.50 138 THR A CA 1
ATOM 1058 C C . THR A 1 138 ? -0.952 4.774 3.127 1.00 95.50 138 THR A C 1
ATOM 1060 O O . THR A 1 138 ? 0.030 4.130 3.508 1.00 95.50 138 THR A O 1
ATOM 1063 N N . PHE A 1 139 ? -2.198 4.372 3.354 1.00 96.88 139 PHE A N 1
ATOM 1064 C CA . PHE A 1 139 ? -2.502 2.997 3.730 1.00 96.88 139 PHE A CA 1
ATOM 1065 C C . PHE A 1 139 ? -2.685 2.171 2.459 1.00 96.88 139 PHE A C 1
ATOM 1067 O O . PHE A 1 139 ? -3.324 2.609 1.509 1.00 96.88 139 PHE A O 1
ATOM 1074 N N . TYR A 1 140 ? -2.114 0.971 2.430 1.00 97.19 140 TYR A N 1
ATOM 1075 C CA . TYR A 1 140 ? -2.310 0.040 1.329 1.00 97.19 140 TYR A CA 1
ATOM 1076 C C . TYR A 1 140 ? -2.421 -1.394 1.829 1.00 97.19 140 TYR A C 1
ATOM 1078 O O . TYR A 1 140 ? -1.834 -1.773 2.848 1.00 97.19 140 TYR A O 1
ATOM 1086 N N . PHE A 1 141 ? -3.108 -2.219 1.051 1.00 98.00 141 PHE A N 1
ATOM 1087 C CA . PHE A 1 141 ? -3.078 -3.665 1.171 1.00 98.00 141 PHE A CA 1
ATOM 1088 C C . PHE A 1 141 ? -3.188 -4.333 -0.197 1.00 98.00 141 PHE A C 1
ATOM 1090 O O . PHE A 1 141 ? -3.711 -3.767 -1.155 1.00 98.00 141 PHE A O 1
ATOM 1097 N N . THR A 1 142 ? -2.686 -5.560 -0.290 1.00 98.06 142 THR A N 1
ATOM 1098 C CA . THR A 1 142 ? -2.815 -6.390 -1.484 1.00 98.06 142 THR A CA 1
ATOM 1099 C C . THR A 1 142 ? -3.563 -7.675 -1.183 1.00 98.06 142 THR A C 1
ATOM 1101 O O . THR A 1 142 ? -3.412 -8.259 -0.112 1.00 98.06 142 THR A O 1
ATOM 1104 N N . THR A 1 143 ? -4.347 -8.156 -2.141 1.00 98.12 143 THR A N 1
ATOM 1105 C CA . THR A 1 143 ? -5.099 -9.418 -2.048 1.00 98.12 143 THR A CA 1
ATOM 1106 C C . THR A 1 143 ? -4.765 -10.330 -3.229 1.00 98.12 143 THR A C 1
ATOM 1108 O O . THR A 1 143 ? -4.328 -9.839 -4.274 1.00 98.12 143 THR A O 1
ATOM 1111 N N . PRO A 1 144 ? -4.888 -11.663 -3.089 1.00 96.69 144 PRO A N 1
ATOM 1112 C CA . PRO A 1 144 ? -4.578 -12.595 -4.175 1.00 96.69 144 PRO A CA 1
ATOM 1113 C C . PRO A 1 144 ? -5.652 -12.627 -5.270 1.00 96.69 144 PRO A C 1
ATOM 1115 O O . PRO A 1 144 ? -5.325 -12.916 -6.417 1.00 96.69 144 PRO A O 1
ATOM 1118 N N . ASP A 1 145 ? -6.905 -12.318 -4.934 1.00 96.75 145 ASP A N 1
ATOM 1119 C CA . ASP A 1 145 ? -8.057 -12.384 -5.832 1.00 96.75 145 ASP A CA 1
ATOM 1120 C C . ASP A 1 145 ? -9.222 -11.507 -5.331 1.00 96.75 145 ASP A C 1
ATOM 1122 O O . ASP A 1 145 ? -9.162 -10.906 -4.257 1.00 96.75 145 ASP A O 1
ATOM 1126 N N . ALA A 1 146 ? -10.295 -11.432 -6.124 1.00 96.88 146 ALA A N 1
ATOM 1127 C CA . ALA A 1 146 ? -11.449 -10.579 -5.833 1.00 96.88 146 ALA A CA 1
ATOM 1128 C C . ALA A 1 146 ? -12.259 -11.072 -4.621 1.00 96.88 146 ALA A C 1
ATOM 1130 O O . ALA A 1 146 ? -12.781 -10.271 -3.855 1.00 96.88 146 ALA A O 1
ATOM 1131 N N . THR A 1 147 ? -12.336 -12.388 -4.400 1.00 97.94 147 THR A N 1
ATOM 1132 C CA . THR A 1 147 ? -13.026 -12.955 -3.230 1.00 97.94 147 THR A CA 1
ATOM 1133 C C . THR A 1 147 ? -12.321 -12.572 -1.930 1.00 97.94 147 THR A C 1
ATOM 1135 O O . THR A 1 147 ? -12.958 -12.269 -0.920 1.00 97.94 147 THR A O 1
ATOM 1138 N N . SER A 1 148 ? -10.995 -12.555 -1.957 1.00 98.19 148 SER A N 1
ATOM 1139 C CA . SER A 1 148 ? -10.155 -12.122 -0.849 1.00 98.19 148 SER A CA 1
ATOM 1140 C C . SER A 1 148 ? -10.235 -10.613 -0.635 1.00 98.19 148 SER A C 1
ATOM 1142 O O . SER A 1 148 ? -10.281 -10.174 0.514 1.00 98.19 148 SER A O 1
ATOM 1144 N N . PHE A 1 149 ? -10.336 -9.832 -1.716 1.00 98.12 149 PHE A N 1
ATOM 1145 C CA . PHE A 1 149 ? -10.641 -8.402 -1.649 1.00 98.12 149 PHE A CA 1
ATOM 1146 C C . PHE A 1 149 ? -11.972 -8.141 -0.929 1.00 98.12 149 PHE A C 1
ATOM 1148 O O . PHE A 1 149 ? -11.976 -7.433 0.074 1.00 98.12 149 PHE A O 1
ATOM 1155 N N . ASP A 1 150 ? -13.063 -8.809 -1.322 1.00 98.25 150 ASP A N 1
ATOM 1156 C CA . ASP A 1 150 ? -14.367 -8.692 -0.645 1.00 98.25 150 ASP A CA 1
ATOM 1157 C C . ASP A 1 150 ? -14.284 -9.034 0.848 1.00 98.25 150 ASP A C 1
ATOM 1159 O O . ASP A 1 150 ? -14.932 -8.403 1.687 1.00 98.25 150 ASP A O 1
ATOM 1163 N N . LYS A 1 151 ? -13.500 -10.060 1.201 1.00 98.50 151 LYS A N 1
ATOM 1164 C CA . LYS A 1 151 ? -13.288 -10.449 2.599 1.00 98.50 151 LYS A CA 1
ATOM 1165 C C . LYS A 1 151 ? -12.538 -9.364 3.376 1.00 98.50 151 LYS A C 1
ATOM 1167 O O . LYS A 1 151 ? -12.903 -9.099 4.521 1.00 98.50 151 LYS A O 1
ATOM 1172 N N . ALA A 1 152 ? -11.516 -8.755 2.778 1.00 98.19 152 ALA A N 1
ATOM 1173 C CA . ALA A 1 152 ? -10.771 -7.660 3.388 1.00 98.19 152 ALA A CA 1
ATOM 1174 C C . ALA A 1 152 ? -11.657 -6.418 3.575 1.00 98.19 152 ALA A C 1
ATOM 1176 O O . ALA A 1 152 ? -11.730 -5.904 4.690 1.00 98.19 152 ALA A O 1
ATOM 1177 N N . SER A 1 153 ? -12.406 -6.006 2.546 1.00 97.00 153 SER A N 1
ATOM 1178 C CA . SER A 1 153 ? -13.344 -4.878 2.625 1.00 97.00 153 SER A CA 1
ATOM 1179 C C . SER A 1 153 ? -14.385 -5.079 3.725 1.00 97.00 153 SER A C 1
ATOM 1181 O O . SER A 1 153 ? -14.514 -4.232 4.599 1.00 97.00 153 SER A O 1
ATOM 1183 N N . LYS A 1 154 ? -15.030 -6.252 3.790 1.00 98.25 154 LYS A N 1
ATOM 1184 C CA . LYS A 1 154 ? -16.002 -6.562 4.856 1.00 98.25 154 LYS A CA 1
ATOM 1185 C C . LYS A 1 154 ? -15.406 -6.495 6.261 1.00 98.25 154 LYS A C 1
ATOM 1187 O O . LYS A 1 154 ? -16.101 -6.123 7.201 1.00 98.25 154 LYS A O 1
ATOM 1192 N N . ALA A 1 155 ? -14.147 -6.895 6.430 1.00 97.75 155 ALA A N 1
ATOM 1193 C CA . ALA A 1 155 ? -13.478 -6.818 7.725 1.00 97.75 155 ALA A CA 1
ATOM 1194 C C . ALA A 1 155 ? -13.175 -5.364 8.127 1.00 97.75 155 ALA A C 1
ATOM 1196 O O . ALA A 1 155 ? -13.312 -5.019 9.300 1.00 97.75 155 ALA A O 1
ATOM 1197 N N . MET A 1 156 ? -12.806 -4.521 7.160 1.00 94.44 156 MET A N 1
ATOM 1198 C CA . MET A 1 156 ? -12.613 -3.083 7.363 1.00 94.44 156 MET A CA 1
ATOM 1199 C C . MET A 1 156 ? -13.933 -2.379 7.691 1.00 94.44 156 MET A C 1
ATOM 1201 O O . MET A 1 156 ? -13.990 -1.630 8.664 1.00 94.44 156 MET A O 1
ATOM 1205 N N . ASP A 1 157 ? -15.006 -2.681 6.957 1.00 94.50 157 ASP A N 1
ATOM 1206 C CA . ASP A 1 157 ? -16.349 -2.154 7.230 1.00 94.50 157 ASP A CA 1
ATOM 1207 C C . ASP A 1 157 ? -16.798 -2.528 8.648 1.00 94.50 157 ASP A C 1
ATOM 1209 O O . ASP A 1 157 ? -17.147 -1.662 9.449 1.00 94.50 157 ASP A O 1
ATOM 1213 N N . ALA A 1 158 ? -16.669 -3.807 9.016 1.00 95.25 158 ALA A N 1
ATOM 1214 C CA . ALA A 1 158 ? -17.027 -4.290 10.346 1.00 95.25 158 ALA A CA 1
ATOM 1215 C C . ALA A 1 158 ? -16.229 -3.607 11.473 1.00 95.25 158 ALA A C 1
ATOM 1217 O O . ALA A 1 158 ? -16.767 -3.395 12.561 1.00 95.25 158 ALA A O 1
ATOM 1218 N N . MET A 1 159 ? -14.960 -3.251 11.235 1.00 93.25 159 MET A N 1
ATOM 1219 C CA . MET A 1 159 ? -14.146 -2.499 12.196 1.00 93.25 159 MET A CA 1
ATOM 1220 C C . MET A 1 159 ? -14.739 -1.109 12.463 1.00 93.25 159 MET A C 1
ATOM 1222 O O . MET A 1 159 ? -14.833 -0.698 13.622 1.00 93.25 159 MET A O 1
ATOM 1226 N N . PHE A 1 160 ? -15.142 -0.385 11.416 1.00 89.62 160 PHE A N 1
ATOM 1227 C CA . PHE A 1 160 ? -15.740 0.943 11.563 1.00 89.62 160 PHE A CA 1
ATOM 1228 C C . PHE A 1 160 ? -17.169 0.881 12.114 1.00 89.62 160 PHE A C 1
ATOM 1230 O O . PHE A 1 160 ? -17.510 1.679 12.990 1.00 89.62 160 PHE A O 1
ATOM 1237 N N . ASP A 1 161 ? -17.973 -0.093 11.688 1.00 91.31 161 ASP A N 1
ATOM 1238 C CA . ASP A 1 161 ? -19.342 -0.298 12.178 1.00 91.31 161 ASP A CA 1
ATOM 1239 C C . ASP A 1 161 ? -19.376 -0.628 13.675 1.00 91.31 161 ASP A C 1
ATOM 1241 O O . ASP A 1 161 ? -20.252 -0.162 14.408 1.00 91.31 161 ASP A O 1
ATOM 1245 N N . ALA A 1 162 ? -18.393 -1.391 14.159 1.00 89.12 162 ALA A N 1
ATOM 1246 C CA . ALA A 1 162 ? -18.269 -1.724 15.574 1.00 89.12 162 ALA A CA 1
ATOM 1247 C C . ALA A 1 162 ? -17.910 -0.512 16.455 1.00 89.12 162 ALA A C 1
ATOM 1249 O O . ALA A 1 162 ? -18.043 -0.589 17.679 1.00 89.12 162 ALA A O 1
ATOM 1250 N N . SER A 1 163 ? -17.453 0.599 15.868 1.00 85.69 163 SER A N 1
ATOM 1251 C CA . SER A 1 163 ? -17.004 1.773 16.614 1.00 85.69 163 SER A CA 1
ATOM 1252 C C . SER A 1 163 ? -17.336 3.084 15.890 1.00 85.69 163 SER A C 1
ATOM 1254 O O . SER A 1 163 ? -16.481 3.681 15.234 1.00 85.69 163 SER A O 1
ATOM 1256 N N . PRO A 1 164 ? -18.554 3.628 16.067 1.00 79.69 164 PRO A N 1
ATOM 1257 C CA . PRO A 1 164 ? -18.928 4.916 15.477 1.00 79.69 164 PRO A CA 1
ATOM 1258 C C . PRO A 1 164 ? -17.999 6.077 15.878 1.00 79.69 164 PRO A C 1
ATOM 1260 O O . PRO A 1 164 ? -17.790 7.015 15.107 1.00 79.69 164 PRO A O 1
ATOM 1263 N N . SER A 1 165 ? -17.400 6.013 17.073 1.00 89.62 165 SER A N 1
ATOM 1264 C CA . SER A 1 165 ? -16.421 7.002 17.538 1.00 89.62 165 SER A CA 1
ATOM 1265 C C . SER A 1 165 ? -15.075 6.902 16.815 1.00 89.62 165 SER A C 1
ATOM 1267 O O . SER A 1 165 ? -14.370 7.909 16.734 1.00 89.62 165 SER A O 1
ATOM 1269 N N . LEU A 1 166 ? -14.724 5.742 16.245 1.00 89.62 166 LEU A N 1
ATOM 1270 C CA . LEU A 1 166 ? -13.483 5.541 15.496 1.00 89.62 166 LEU A CA 1
ATOM 1271 C C . LEU A 1 166 ? -13.425 6.433 14.256 1.00 89.62 166 LEU A C 1
ATOM 1273 O O . LEU A 1 166 ? -12.426 7.115 14.034 1.00 89.62 166 LEU A O 1
ATOM 1277 N N . ASN A 1 167 ? -14.511 6.479 13.483 1.00 86.88 167 ASN A N 1
ATOM 1278 C CA . ASN A 1 167 ? -14.597 7.323 12.291 1.00 86.88 167 ASN A CA 1
ATOM 1279 C C . ASN A 1 167 ? -14.447 8.812 12.657 1.00 86.88 167 ASN A C 1
ATOM 1281 O O . ASN A 1 167 ? -13.678 9.541 12.031 1.00 86.88 167 ASN A O 1
ATOM 1285 N N . ALA A 1 168 ? -15.116 9.257 13.727 1.00 90.00 168 ALA A N 1
ATOM 1286 C CA . ALA A 1 168 ? -14.988 10.629 14.220 1.00 90.00 168 ALA A CA 1
ATOM 1287 C C . ALA A 1 168 ? -13.555 10.949 14.686 1.00 90.00 168 ALA A C 1
ATOM 1289 O O . ALA A 1 168 ? -13.015 12.003 14.343 1.00 90.00 168 ALA A O 1
ATOM 1290 N N . ALA A 1 169 ? -12.917 10.031 15.418 1.00 92.50 169 ALA A N 1
ATOM 1291 C CA . ALA A 1 169 ? -11.538 10.183 15.868 1.00 92.50 169 ALA A CA 1
ATOM 1292 C C . ALA A 1 169 ? -10.571 10.291 14.680 1.00 92.50 169 ALA A C 1
ATOM 1294 O O . ALA A 1 169 ? -9.777 11.230 14.626 1.00 92.50 169 ALA A O 1
ATOM 1295 N N . PHE A 1 170 ? -10.685 9.400 13.694 1.00 91.25 170 PHE A N 1
ATOM 1296 C CA . PHE A 1 170 ? -9.859 9.425 12.488 1.00 91.25 170 PHE A CA 1
ATOM 1297 C C . PHE A 1 170 ? -10.019 10.745 11.720 1.00 91.25 170 PHE A C 1
ATOM 1299 O O . PHE A 1 170 ? -9.038 11.460 11.511 1.00 91.25 170 PHE A O 1
ATOM 1306 N N . ARG A 1 171 ? -11.263 11.143 11.413 1.00 89.75 171 ARG A N 1
ATOM 1307 C CA . ARG A 1 171 ? -11.580 12.402 10.709 1.00 89.75 171 ARG A CA 1
ATOM 1308 C C . ARG A 1 171 ? -11.106 13.650 11.449 1.00 89.75 171 ARG A C 1
ATOM 1310 O O . ARG A 1 171 ? -10.796 14.662 10.825 1.00 89.75 171 ARG A O 1
ATOM 1317 N N . SER A 1 172 ? -11.018 13.604 12.778 1.00 94.69 172 SER A N 1
ATOM 1318 C CA . SER A 1 172 ? -10.485 14.729 13.549 1.00 94.69 172 SER A CA 1
ATOM 1319 C C . SER A 1 172 ? -8.988 14.960 13.295 1.00 94.69 172 SER A C 1
ATOM 1321 O O . SER A 1 172 ? -8.541 16.109 13.321 1.00 94.69 172 SER A O 1
ATOM 1323 N N . MET A 1 173 ? -8.234 13.905 12.965 1.00 96.56 173 MET A N 1
ATOM 1324 C CA . MET A 1 173 ? -6.776 13.936 12.804 1.00 96.56 173 MET A CA 1
ATOM 1325 C C . MET A 1 173 ? -6.310 14.172 11.368 1.00 96.56 173 MET A C 1
ATOM 1327 O O . MET A 1 173 ? -5.178 14.612 11.179 1.00 96.56 173 MET A O 1
ATOM 1331 N N . VAL A 1 174 ? -7.153 13.911 10.370 1.00 95.56 174 VAL A N 1
ATOM 1332 C CA . VAL A 1 174 ? -6.808 14.048 8.946 1.00 95.56 174 VAL A CA 1
ATOM 1333 C C . VAL A 1 174 ? -7.511 15.234 8.293 1.00 95.56 174 VAL A C 1
ATOM 1335 O O . VAL A 1 174 ? -8.524 15.739 8.785 1.00 95.56 174 VAL A O 1
ATOM 1338 N N . ASP A 1 175 ? -6.950 15.701 7.188 1.00 94.94 175 ASP A N 1
ATOM 1339 C CA . ASP A 1 175 ? -7.605 16.599 6.248 1.00 94.94 175 ASP A CA 1
ATOM 1340 C C . ASP A 1 175 ? -8.468 15.790 5.273 1.00 94.94 175 ASP A C 1
ATOM 1342 O O . ASP A 1 175 ? -7.954 14.976 4.507 1.00 94.94 175 ASP A O 1
ATOM 1346 N N . SER A 1 176 ? -9.782 16.009 5.317 1.00 86.88 176 SER A N 1
ATOM 1347 C CA . SER A 1 176 ? -10.739 15.284 4.485 1.00 86.88 176 SER A CA 1
ATOM 1348 C C . SER A 1 176 ? -10.741 15.716 3.023 1.00 86.88 176 SER A C 1
ATOM 1350 O O . SER A 1 176 ? -11.161 14.932 2.180 1.00 86.88 176 SER A O 1
ATOM 1352 N N . GLU A 1 177 ? -10.314 16.943 2.708 1.00 88.31 177 GLU A N 1
ATOM 1353 C CA . GLU A 1 177 ? -10.296 17.426 1.318 1.00 88.31 177 GLU A CA 1
ATOM 1354 C C . GLU A 1 177 ? -9.185 16.763 0.497 1.00 88.31 177 GLU A C 1
ATOM 1356 O O . GLU A 1 177 ? -9.281 16.684 -0.722 1.00 88.31 177 GLU A O 1
ATOM 1361 N N . GLY A 1 178 ? -8.143 16.264 1.166 1.00 84.44 178 GLY A N 1
ATOM 1362 C CA . GLY A 1 178 ? -7.025 15.572 0.531 1.00 84.44 178 GLY A CA 1
ATOM 1363 C C . GLY A 1 178 ? -7.160 14.051 0.490 1.00 84.44 178 GLY A C 1
ATOM 1364 O O . GLY A 1 178 ? -6.144 13.385 0.317 1.00 84.44 178 GLY A O 1
ATOM 1365 N N . HIS A 1 179 ? -8.361 13.507 0.709 1.00 92.44 179 HIS A N 1
ATOM 1366 C CA . HIS A 1 179 ? -8.596 12.066 0.670 1.00 92.44 179 HIS A CA 1
ATOM 1367 C C . HIS A 1 179 ? -8.590 11.527 -0.762 1.00 92.44 179 HIS A C 1
ATOM 1369 O O . HIS A 1 179 ? -9.297 12.053 -1.624 1.00 92.44 179 HIS A O 1
ATOM 1375 N N . ILE A 1 180 ? -7.835 10.454 -0.998 1.00 91.12 180 ILE A N 1
ATOM 1376 C CA . ILE A 1 180 ? -7.798 9.754 -2.284 1.00 91.12 180 ILE A CA 1
ATOM 1377 C C . ILE A 1 180 ? -7.878 8.251 -2.035 1.00 91.12 180 ILE A C 1
ATOM 1379 O O . ILE A 1 180 ? -6.990 7.699 -1.396 1.00 91.12 180 ILE A O 1
ATOM 1383 N N . ASP A 1 181 ? -8.883 7.594 -2.609 1.00 93.69 181 ASP A N 1
ATOM 1384 C CA . ASP A 1 181 ? -8.962 6.133 -2.686 1.00 93.69 181 ASP A CA 1
ATOM 1385 C C . ASP A 1 181 ? -8.332 5.625 -3.987 1.00 93.69 181 ASP A C 1
ATOM 1387 O O . ASP A 1 181 ? -8.446 6.263 -5.041 1.00 93.69 181 ASP A O 1
ATOM 1391 N N . PHE A 1 182 ? -7.727 4.440 -3.943 1.00 93.75 182 PHE A N 1
ATOM 1392 C CA . PHE A 1 182 ? -7.241 3.753 -5.138 1.00 93.75 182 PHE A CA 1
ATOM 1393 C C . PHE A 1 182 ? -7.578 2.262 -5.128 1.00 93.75 182 PHE A C 1
ATOM 1395 O O . PHE A 1 182 ? -7.632 1.600 -4.088 1.00 93.75 182 PHE A O 1
ATOM 1402 N N . LEU A 1 183 ? -7.794 1.738 -6.334 1.00 96.69 183 LEU A N 1
ATOM 1403 C CA . LEU A 1 183 ? -7.984 0.322 -6.606 1.00 96.69 183 LEU A CA 1
ATOM 1404 C C . LEU A 1 183 ? -7.255 -0.023 -7.901 1.00 96.69 183 LEU A C 1
ATOM 1406 O O . LEU A 1 183 ? -7.624 0.433 -8.984 1.00 96.69 183 LEU A O 1
ATOM 1410 N N . ASP A 1 184 ? -6.260 -0.889 -7.783 1.00 96.94 184 ASP A N 1
ATOM 1411 C CA . ASP A 1 184 ? -5.378 -1.267 -8.870 1.00 96.94 184 ASP A CA 1
ATOM 1412 C C . ASP A 1 184 ? -5.350 -2.784 -9.070 1.00 96.94 184 ASP A C 1
ATOM 1414 O O . ASP A 1 184 ? -5.404 -3.591 -8.136 1.00 96.94 184 ASP A O 1
ATOM 1418 N N . ARG A 1 185 ? -5.195 -3.191 -10.329 1.00 97.25 185 ARG A N 1
ATOM 1419 C CA . ARG A 1 185 ? -4.878 -4.562 -10.717 1.00 97.25 185 ARG A CA 1
ATOM 1420 C C . ARG A 1 185 ? -3.376 -4.770 -10.613 1.00 97.25 185 ARG A C 1
ATOM 1422 O O . ARG A 1 185 ? -2.611 -4.106 -11.314 1.00 97.25 185 ARG A O 1
ATOM 1429 N N . LEU A 1 186 ? -2.952 -5.753 -9.825 1.00 97.19 186 LEU A N 1
ATOM 1430 C CA . LEU A 1 186 ? -1.563 -6.197 -9.829 1.00 97.19 186 LEU A CA 1
ATOM 1431 C C . LEU A 1 186 ? -1.241 -6.830 -11.185 1.00 97.19 186 LEU A C 1
ATOM 1433 O O . LEU A 1 186 ? -1.913 -7.763 -11.613 1.00 97.19 186 LEU A O 1
ATOM 1437 N N . ARG A 1 187 ? -0.209 -6.318 -11.857 1.00 96.44 187 ARG A N 1
ATOM 1438 C CA . ARG A 1 187 ? 0.364 -6.912 -13.076 1.00 96.44 187 ARG A CA 1
ATOM 1439 C C . ARG A 1 187 ? 1.366 -7.990 -12.700 1.00 96.44 187 ARG A C 1
ATOM 1441 O O . ARG A 1 187 ? 1.406 -9.050 -13.312 1.00 96.44 187 ARG A O 1
ATOM 1448 N N . TYR A 1 188 ? 2.163 -7.696 -11.680 1.00 95.19 188 TYR A N 1
ATOM 1449 C CA . TYR A 1 188 ? 2.953 -8.668 -10.947 1.00 95.19 188 TYR A CA 1
ATOM 1450 C C . TYR A 1 188 ? 3.346 -8.100 -9.580 1.00 95.19 188 TYR A C 1
ATOM 1452 O O . TYR A 1 188 ? 3.473 -6.891 -9.399 1.00 95.19 188 TYR A O 1
ATOM 1460 N N . MET A 1 189 ? 3.598 -8.991 -8.633 1.00 95.38 189 MET A N 1
ATOM 1461 C CA . MET A 1 189 ? 4.209 -8.726 -7.338 1.00 95.38 189 MET A CA 1
ATOM 1462 C C . MET A 1 189 ? 5.095 -9.913 -6.981 1.00 95.38 189 MET A C 1
ATOM 1464 O O . MET A 1 189 ? 4.725 -11.065 -7.218 1.00 95.38 189 MET A O 1
ATOM 1468 N N . ASN A 1 190 ? 6.245 -9.637 -6.381 1.00 95.31 190 ASN A N 1
ATOM 1469 C CA . ASN A 1 190 ? 7.132 -10.647 -5.830 1.00 95.31 190 ASN A CA 1
ATOM 1470 C C . ASN A 1 190 ? 7.647 -10.174 -4.470 1.00 95.31 190 ASN A C 1
ATOM 1472 O O . ASN A 1 190 ? 8.331 -9.155 -4.404 1.00 95.31 190 ASN A O 1
ATOM 1476 N N . SER A 1 191 ? 7.324 -10.921 -3.418 1.00 93.19 191 SER A N 1
ATOM 1477 C CA . SER A 1 191 ? 7.665 -10.612 -2.030 1.00 93.19 191 SER A CA 1
ATOM 1478 C C . SER A 1 191 ? 8.435 -11.767 -1.396 1.00 93.19 191 SER A C 1
ATOM 1480 O O . SER A 1 191 ? 8.098 -12.938 -1.606 1.00 93.19 191 SER A O 1
ATOM 1482 N N . LYS A 1 192 ? 9.462 -11.427 -0.616 1.00 88.88 192 LYS A N 1
ATOM 1483 C CA . LYS A 1 192 ? 10.244 -12.359 0.203 1.00 88.88 192 LYS A CA 1
ATOM 1484 C C . LYS A 1 192 ? 9.745 -12.409 1.642 1.00 88.88 192 LYS A C 1
ATOM 1486 O O . LYS A 1 192 ? 9.235 -11.377 2.136 1.00 88.88 192 LYS A O 1
#

Foldseek 3Di:
DVVVQLWQKKFKWAFPDDDPQDDGIDIDTHHPDVVSVVVVVVVQVPDPCSVPPVCVVVHDDDDADKDWPQKDFDFDKAQWKKKWWKKWAFDPPCVVVLVVLCVVQVNVLVVVLRVVQLWGMWTWIAGPDDPDDHRIIITMTMGRHVVSVVVSVVSVVVSCVVPVVSVVSNPVGTDPVPMDITMITTNMMGGD

Sequence (192 aa):
MIADGSLVSYGAFTNLIHQEGQPTHGTWMTATSEGNILKALETVYAHPGSTNARVEGDSKHWDYLLVSRIYNQRPGKSNDGYLAGDQWYVKPGQMQAYTQLVKSQLVPVMEKLIADGAVNAYGMATEDFHTGKMGLVTFYFTTPDATSFDKASKAMDAMFDASPSLNAAFRSMVDSEGHIDFLDRLRYMNSK

Radius of gyration: 17.14 Å; chains: 1; bounding box: 41×35×42 Å